Protein AF-A0AAE8SPV7-F1 (afdb_monomer)

Organism: NCBI:txid33205

pLDDT: mean 72.37, std 20.16, range [28.31, 96.44]

Solvent-accessible surface area (backbone atoms only — not comparable to full-atom values): 17358 Å² total; per-residue (Å²): 121,48,81,44,79,47,67,51,92,56,83,83,70,50,40,32,39,34,42,36,40,65,78,44,90,87,74,74,47,60,52,69,52,76,75,42,73,52,93,60,96,75,78,67,47,49,59,46,87,87,69,45,69,45,97,62,73,46,55,65,53,34,72,45,77,56,88,94,38,45,31,40,39,36,63,44,76,44,76,45,77,42,66,67,73,77,82,59,63,95,87,57,80,86,78,48,74,72,57,59,71,69,46,58,82,91,70,71,62,63,42,54,31,41,39,37,31,42,30,37,30,41,54,53,99,92,41,69,50,77,73,45,70,35,70,55,58,45,66,38,60,92,67,80,73,57,76,90,45,54,42,76,39,62,39,68,54,89,49,86,91,56,74,35,44,36,34,41,34,31,33,70,44,79,58,92,64,87,74,66,95,77,66,74,51,70,45,78,64,41,42,38,36,38,46,89,97,39,42,41,54,55,52,81,74,68,56,74,79,70,86,74,84,88,65,83,66,89,55,73,70,63,85,80,75,79,54,66,73,64,54,50,58,60,48,57,74,66,66,80,81,81,75,90,83,68,80,68,60,64,58,53,59,56,52,60,56,51,62,56,53,62,65,58,66,71,74,74,78,76,83,82,84,90,128

Mean predicted aligned error: 15.31 Å

InterPro domains:
  IPR041079 Neuraminidase-like domain [PF18413] (4-142)

Structure (mmCIF, N/CA/C/O backbone):
data_AF-A0AAE8SPV7-F1
#
_entry.id   AF-A0AAE8SPV7-F1
#
loop_
_atom_site.group_PDB
_atom_site.id
_atom_site.type_symbol
_atom_site.label_atom_id
_atom_site.label_alt_id
_atom_site.label_comp_id
_atom_site.label_asym_id
_atom_site.label_entity_id
_atom_site.label_seq_id
_atom_site.pdbx_PDB_ins_code
_atom_site.Cartn_x
_atom_site.Cartn_y
_atom_site.Cartn_z
_atom_site.occupancy
_atom_site.B_iso_or_equiv
_atom_site.auth_seq_id
_atom_site.auth_comp_id
_atom_site.auth_asym_id
_atom_site.auth_atom_id
_atom_site.pdbx_PDB_model_num
ATOM 1 N N . MET A 1 1 ? 17.750 1.177 -12.062 1.00 83.19 1 MET A N 1
ATOM 2 C CA . MET A 1 1 ? 16.469 1.177 -12.805 1.00 83.19 1 MET A CA 1
ATOM 3 C C . MET A 1 1 ? 15.464 1.851 -11.903 1.00 83.19 1 MET A C 1
ATOM 5 O O . MET A 1 1 ? 15.518 1.590 -10.710 1.00 83.19 1 MET A O 1
ATOM 9 N N . TYR A 1 2 ? 14.655 2.758 -12.436 1.00 88.69 2 TYR A N 1
ATOM 10 C CA . TYR A 1 2 ? 13.662 3.494 -11.653 1.00 88.69 2 TYR A CA 1
ATOM 11 C C . TYR A 1 2 ? 12.269 3.076 -12.098 1.00 88.69 2 TYR A C 1
ATOM 13 O O . TYR A 1 2 ? 12.024 2.968 -13.302 1.00 88.69 2 TYR A O 1
ATOM 21 N N . ASP A 1 3 ? 11.382 2.865 -11.135 1.00 90.44 3 ASP A N 1
ATOM 22 C CA . ASP A 1 3 ? 10.001 2.456 -11.361 1.00 90.44 3 ASP A CA 1
ATOM 23 C C . ASP A 1 3 ? 9.061 3.614 -11.024 1.00 90.44 3 ASP A C 1
ATOM 25 O O . ASP A 1 3 ? 9.226 4.302 -10.017 1.00 90.44 3 ASP A O 1
ATOM 29 N N . PHE A 1 4 ? 8.080 3.840 -11.892 1.00 92.69 4 PHE A N 1
ATOM 30 C CA . PHE A 1 4 ? 7.116 4.922 -11.777 1.00 92.69 4 PHE A CA 1
ATOM 31 C C . PHE A 1 4 ? 5.711 4.356 -11.899 1.00 92.69 4 PHE A C 1
ATOM 33 O O . PHE A 1 4 ? 5.349 3.752 -12.911 1.00 92.69 4 PHE A O 1
ATOM 40 N N . LEU A 1 5 ? 4.897 4.611 -10.884 1.00 94.19 5 LEU A N 1
ATOM 41 C CA . LEU A 1 5 ? 3.485 4.262 -10.882 1.00 94.19 5 LEU A CA 1
ATOM 42 C C . LEU A 1 5 ? 2.655 5.466 -11.320 1.00 94.19 5 LEU A C 1
ATOM 44 O O . LEU A 1 5 ? 2.986 6.610 -11.019 1.00 94.19 5 LEU A O 1
ATOM 48 N N . ALA A 1 6 ? 1.570 5.207 -12.039 1.00 92.75 6 ALA A N 1
ATOM 49 C CA . ALA A 1 6 ? 0.621 6.221 -12.469 1.00 92.75 6 ALA A CA 1
ATOM 50 C C . ALA A 1 6 ? -0.814 5.699 -12.352 1.00 92.75 6 ALA A C 1
ATOM 52 O O . ALA A 1 6 ? -1.063 4.496 -12.436 1.00 92.75 6 ALA A O 1
ATOM 53 N N . ARG A 1 7 ? -1.763 6.625 -12.199 1.00 93.38 7 ARG A N 1
ATOM 54 C CA . ARG A 1 7 ? -3.204 6.364 -12.101 1.00 93.38 7 ARG A CA 1
ATOM 55 C C . ARG A 1 7 ? -3.961 7.312 -13.032 1.00 93.38 7 ARG A C 1
ATOM 57 O O . ARG A 1 7 ? -3.539 8.454 -13.213 1.00 93.38 7 ARG A O 1
ATOM 64 N N . THR A 1 8 ? -5.080 6.878 -13.605 1.00 93.62 8 THR A N 1
ATOM 65 C CA . THR A 1 8 ? -6.004 7.784 -14.312 1.00 93.62 8 THR A CA 1
ATOM 66 C C . THR A 1 8 ? -6.685 8.754 -13.345 1.00 93.62 8 THR A C 1
ATOM 68 O O . THR A 1 8 ? -6.898 8.442 -12.174 1.00 93.62 8 THR A O 1
ATOM 71 N N . ARG A 1 9 ? -7.060 9.942 -13.834 1.00 88.94 9 ARG A N 1
ATOM 72 C CA . ARG A 1 9 ? -7.749 10.958 -13.018 1.00 88.94 9 ARG A CA 1
ATOM 73 C C . ARG A 1 9 ? -9.206 10.597 -12.722 1.00 88.94 9 ARG A C 1
ATOM 75 O O . ARG A 1 9 ? -9.672 10.866 -11.623 1.00 88.94 9 ARG A O 1
ATOM 82 N N . SER A 1 10 ? -9.894 9.987 -13.683 1.00 87.38 10 SER A N 1
ATOM 83 C CA . SER A 1 10 ? -11.318 9.655 -13.580 1.00 87.38 10 SER A CA 1
ATOM 84 C C . SER A 1 10 ? -11.526 8.223 -13.095 1.00 87.38 10 SER A C 1
ATOM 86 O O . SER A 1 10 ? -10.764 7.327 -13.474 1.00 87.38 10 SER A O 1
ATOM 88 N N . ALA A 1 11 ? -12.562 8.028 -12.279 1.00 87.25 11 ALA A N 1
ATOM 89 C CA . ALA A 1 11 ? -13.044 6.713 -11.879 1.00 87.25 11 ALA A CA 1
ATOM 90 C C . ALA A 1 11 ? -13.833 6.044 -13.032 1.00 87.25 11 ALA A C 1
ATOM 92 O O . ALA A 1 11 ? -14.517 6.756 -13.773 1.00 87.25 11 ALA A O 1
ATOM 93 N N . PRO A 1 12 ? -13.771 4.706 -13.190 1.00 91.12 12 PRO A N 1
ATOM 94 C CA . PRO A 1 12 ? -12.931 3.773 -12.437 1.00 91.12 12 PRO A CA 1
ATOM 95 C C . PRO A 1 12 ? -11.440 3.949 -12.764 1.00 91.12 12 PRO A C 1
ATOM 97 O O . PRO A 1 12 ? -11.045 4.113 -13.920 1.00 91.12 12 PRO A O 1
ATOM 100 N N . HIS A 1 13 ? -10.600 3.934 -11.728 1.00 91.88 13 HIS A N 1
ATOM 101 C CA . HIS A 1 13 ? -9.177 4.202 -11.890 1.00 91.88 13 HIS A CA 1
ATOM 102 C C . HIS A 1 13 ? -8.456 3.040 -12.581 1.00 91.88 13 HIS A C 1
ATOM 104 O O . HIS A 1 13 ? -8.588 1.886 -12.185 1.00 91.88 13 HIS A O 1
ATOM 110 N N . SER A 1 14 ? -7.643 3.356 -13.588 1.00 94.94 14 SER A N 1
ATOM 111 C CA . SER A 1 14 ? -6.679 2.426 -14.180 1.00 94.94 14 SER A CA 1
ATOM 112 C C . SER A 1 14 ? -5.271 2.782 -13.727 1.00 94.94 14 SER A C 1
ATOM 114 O O . SER A 1 14 ? -4.903 3.960 -13.701 1.00 94.94 14 SER A O 1
ATOM 116 N N . PHE A 1 15 ? -4.481 1.763 -13.407 1.00 95.75 15 PHE A N 1
ATOM 117 C CA . PHE A 1 15 ? -3.120 1.915 -12.910 1.00 95.75 15 PHE A CA 1
ATOM 118 C C . PHE A 1 15 ? -2.107 1.430 -13.944 1.00 95.75 15 PHE A C 1
ATOM 120 O O . PHE A 1 15 ? -2.347 0.473 -14.682 1.00 95.75 15 PHE A O 1
ATOM 127 N N . TYR A 1 16 ? -0.967 2.107 -13.999 1.00 95.69 16 TYR A N 1
ATOM 128 C CA . TYR A 1 16 ? 0.108 1.827 -14.941 1.00 95.69 16 TYR A CA 1
ATOM 129 C C . TYR A 1 16 ? 1.452 1.853 -14.222 1.00 95.69 16 TYR A C 1
ATOM 131 O O . TYR A 1 16 ? 1.668 2.673 -13.333 1.00 95.69 16 TYR A O 1
ATOM 139 N N . ASN A 1 17 ? 2.366 0.995 -14.661 1.00 95.44 17 ASN A N 1
ATOM 140 C CA . ASN A 1 17 ? 3.779 1.057 -14.316 1.00 95.44 17 ASN A CA 1
ATOM 141 C C . ASN A 1 17 ? 4.586 1.499 -15.543 1.00 95.44 17 ASN A C 1
ATOM 143 O O . ASN A 1 17 ? 4.290 1.094 -16.669 1.00 95.44 17 ASN A O 1
ATOM 147 N N . ARG A 1 18 ? 5.623 2.305 -15.339 1.00 93.00 18 ARG A N 1
ATOM 148 C CA . ARG A 1 18 ? 6.629 2.628 -16.350 1.00 93.00 18 ARG A CA 1
ATOM 149 C C . ARG A 1 18 ? 8.002 2.586 -15.711 1.00 93.00 18 ARG A C 1
ATOM 151 O O . ARG A 1 18 ? 8.172 3.021 -14.580 1.00 93.00 18 ARG A O 1
ATOM 158 N N . THR A 1 19 ? 8.991 2.129 -16.463 1.00 91.81 19 THR A N 1
ATOM 159 C CA . THR A 1 19 ? 10.352 1.998 -15.954 1.00 91.81 19 THR A CA 1
ATOM 160 C C . THR A 1 19 ? 11.333 2.831 -16.771 1.00 91.81 19 THR A C 1
ATOM 162 O O . THR A 1 19 ? 11.177 2.996 -17.986 1.00 91.81 19 THR A O 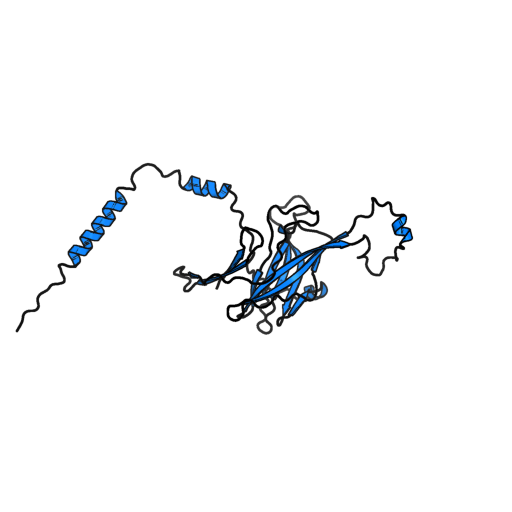1
ATOM 165 N N . LEU A 1 20 ? 12.333 3.384 -16.090 1.00 91.38 20 LEU A N 1
ATOM 166 C CA . LEU A 1 20 ? 13.416 4.170 -16.668 1.00 91.38 20 LEU A CA 1
ATOM 167 C C . LEU A 1 20 ? 14.741 3.445 -16.442 1.00 91.38 20 LEU A C 1
ATOM 169 O O . LEU A 1 20 ? 15.162 3.194 -15.304 1.00 91.38 20 LEU A O 1
ATOM 173 N N . LYS A 1 21 ? 15.422 3.123 -17.542 1.00 90.06 21 LYS A N 1
ATOM 174 C CA . LYS A 1 21 ? 16.793 2.621 -17.514 1.00 90.06 21 LYS A CA 1
ATOM 175 C C . LYS A 1 21 ? 17.731 3.772 -17.854 1.00 90.06 21 LYS A C 1
ATOM 177 O O . LYS A 1 21 ? 17.778 4.201 -19.000 1.00 90.06 21 LYS A O 1
ATOM 182 N N . ILE A 1 22 ? 18.477 4.250 -16.866 1.00 88.38 22 ILE A N 1
ATOM 183 C CA . ILE A 1 22 ? 19.578 5.187 -17.105 1.00 88.38 22 ILE A CA 1
ATOM 184 C C . ILE A 1 22 ? 20.726 4.380 -17.713 1.00 88.38 22 ILE A C 1
ATOM 186 O O . ILE A 1 22 ? 21.177 3.409 -17.102 1.00 88.38 22 ILE A O 1
ATOM 190 N N . ALA A 1 23 ? 21.110 4.705 -18.950 1.00 79.81 23 ALA A N 1
ATOM 191 C CA . ALA A 1 23 ? 22.113 3.947 -19.698 1.00 79.81 23 ALA A CA 1
ATOM 192 C C . ALA A 1 23 ? 23.534 4.288 -19.233 1.00 79.81 23 ALA A C 1
ATOM 194 O O . ALA A 1 23 ? 24.361 3.387 -19.092 1.00 79.81 23 ALA A O 1
ATOM 195 N N . ARG A 1 24 ? 23.787 5.571 -18.950 1.00 77.31 24 ARG A N 1
ATOM 196 C CA . ARG A 1 24 ? 25.015 6.069 -18.329 1.00 77.31 24 ARG A CA 1
ATOM 197 C C . ARG A 1 24 ? 24.693 7.255 -17.415 1.00 77.31 24 ARG A C 1
ATOM 199 O O . ARG A 1 24 ? 23.794 8.035 -17.720 1.00 77.31 24 ARG A O 1
ATOM 206 N N . GLN A 1 25 ? 25.365 7.343 -16.269 1.00 70.00 25 GLN A N 1
ATOM 207 C CA . GLN A 1 25 ? 25.079 8.366 -15.250 1.00 70.00 25 GLN A CA 1
ATOM 208 C C . GLN A 1 25 ? 25.575 9.767 -15.641 1.00 70.00 25 GLN A C 1
ATOM 210 O O . GLN A 1 25 ? 25.040 10.749 -15.144 1.00 70.00 25 GLN A O 1
ATOM 215 N N . ASP A 1 26 ? 26.559 9.849 -16.531 1.00 74.62 26 ASP A N 1
ATOM 216 C CA . ASP A 1 26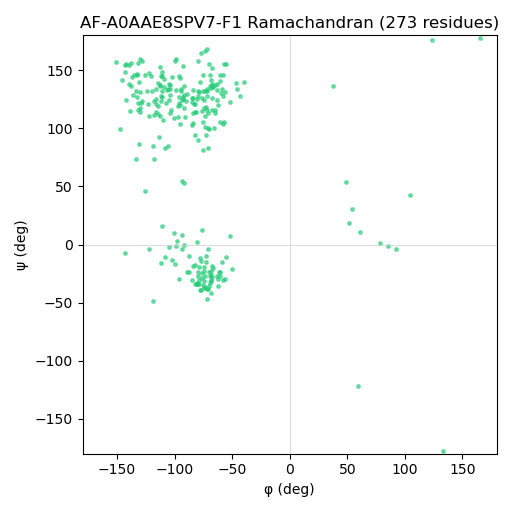 ? 27.229 11.063 -17.006 1.00 74.62 26 ASP A CA 1
ATOM 217 C C . ASP A 1 26 ? 26.446 11.820 -18.092 1.00 74.62 26 ASP A C 1
ATOM 219 O O . ASP A 1 26 ? 26.476 13.044 -18.117 1.00 74.62 26 ASP A O 1
ATOM 223 N N . ILE A 1 27 ? 25.721 11.117 -18.969 1.00 70.00 27 ILE A N 1
ATOM 224 C CA . ILE A 1 27 ? 25.040 11.735 -20.130 1.00 70.00 27 ILE A CA 1
ATOM 225 C C . ILE A 1 27 ? 23.578 12.115 -19.813 1.00 70.00 27 ILE A C 1
ATOM 227 O O . ILE A 1 27 ? 22.878 12.677 -20.644 1.00 70.00 27 ILE A O 1
ATOM 231 N N . HIS A 1 28 ? 23.069 11.797 -18.615 1.00 72.00 28 HIS A N 1
ATOM 232 C CA . HIS A 1 28 ? 21.647 11.952 -18.253 1.00 72.00 28 HIS A CA 1
ATOM 233 C C . HIS A 1 28 ? 20.659 11.319 -19.261 1.00 72.00 28 HIS A C 1
ATOM 235 O O . HIS A 1 28 ? 19.461 11.604 -19.245 1.00 72.00 28 HIS A O 1
ATOM 241 N N . GLU A 1 29 ? 21.130 10.404 -20.112 1.00 82.69 29 GLU A N 1
ATOM 242 C CA . GLU A 1 29 ? 20.305 9.718 -21.098 1.00 82.69 29 GLU A CA 1
ATOM 243 C C . GLU A 1 29 ? 19.600 8.517 -20.460 1.00 82.69 29 GLU A C 1
ATOM 245 O O . GLU A 1 29 ? 20.199 7.516 -20.038 1.00 82.69 29 GLU A O 1
ATOM 250 N N . GLY A 1 30 ? 18.277 8.633 -20.380 1.00 88.25 30 GLY A N 1
ATOM 251 C CA . GLY A 1 30 ? 17.393 7.605 -19.863 1.00 88.25 30 GLY A CA 1
ATOM 252 C C . GLY A 1 30 ? 16.525 7.005 -20.962 1.00 88.25 30 GLY A C 1
ATOM 253 O O . GLY A 1 30 ? 15.808 7.712 -21.665 1.00 88.25 30 GLY A O 1
ATOM 254 N N . ILE A 1 31 ? 16.528 5.677 -21.070 1.00 91.94 31 ILE A N 1
ATOM 255 C CA . ILE A 1 31 ? 15.620 4.949 -21.955 1.00 91.94 31 ILE A CA 1
ATOM 256 C C . ILE A 1 31 ? 14.361 4.612 -21.165 1.00 91.94 31 ILE A C 1
ATOM 258 O O . ILE A 1 31 ? 14.365 3.765 -20.263 1.00 91.94 31 ILE A O 1
ATOM 262 N N . TRP A 1 32 ? 13.267 5.274 -21.522 1.00 93.00 32 TRP A N 1
ATOM 263 C CA . TRP A 1 32 ? 11.954 4.972 -20.981 1.00 93.00 32 TRP A CA 1
ATOM 264 C C . TRP A 1 32 ? 11.346 3.749 -21.657 1.00 93.00 32 TRP A C 1
ATOM 266 O O . TRP A 1 32 ? 11.237 3.686 -22.880 1.00 93.00 32 TRP A O 1
ATOM 276 N N . ARG A 1 33 ? 10.844 2.809 -20.860 1.00 92.06 33 ARG A N 1
ATOM 277 C CA . ARG A 1 33 ? 10.036 1.702 -21.381 1.00 92.06 33 ARG A CA 1
ATOM 278 C C . ARG A 1 33 ? 8.594 2.149 -21.647 1.00 92.06 33 ARG A C 1
ATOM 280 O O . ARG A 1 33 ? 8.151 3.145 -21.064 1.00 92.06 33 ARG A O 1
ATOM 287 N N . PRO A 1 34 ? 7.844 1.453 -22.517 1.00 93.31 34 PRO A N 1
ATOM 288 C CA . PRO A 1 34 ? 6.403 1.648 -22.633 1.00 93.31 34 PRO A CA 1
ATOM 289 C C . PRO A 1 34 ? 5.702 1.469 -21.281 1.00 93.31 34 PRO A C 1
ATOM 291 O O . PRO A 1 34 ? 6.214 0.796 -20.386 1.00 93.31 34 PRO A O 1
ATOM 294 N N . ARG A 1 35 ? 4.532 2.093 -21.124 1.00 93.75 35 ARG A N 1
ATOM 295 C CA . ARG A 1 35 ? 3.697 1.896 -19.934 1.00 93.75 35 ARG A CA 1
ATOM 296 C C . ARG A 1 35 ? 3.075 0.501 -19.981 1.00 93.75 35 ARG A C 1
ATOM 298 O O . ARG A 1 35 ? 2.494 0.132 -20.997 1.00 93.75 35 ARG A O 1
ATOM 305 N N . THR A 1 36 ? 3.129 -0.219 -18.870 1.00 94.12 36 THR A N 1
ATOM 306 C CA . THR A 1 36 ? 2.448 -1.502 -18.684 1.00 94.12 36 THR A CA 1
ATOM 307 C C . THR A 1 36 ? 1.240 -1.288 -17.785 1.00 94.12 36 THR A C 1
ATOM 309 O O . THR A 1 36 ? 1.375 -0.768 -16.676 1.00 94.12 36 THR A O 1
ATOM 312 N N . LYS A 1 37 ? 0.053 -1.671 -18.260 1.00 95.25 37 LYS A N 1
ATOM 313 C CA . LYS A 1 37 ? -1.176 -1.621 -17.463 1.00 95.25 37 LYS A CA 1
ATOM 314 C C . LYS A 1 37 ? -1.100 -2.643 -16.326 1.00 95.25 37 LYS A C 1
ATOM 316 O O . LYS A 1 37 ? -0.625 -3.758 -16.521 1.00 95.25 37 LYS A O 1
ATOM 321 N N . ILE A 1 38 ? -1.545 -2.245 -15.141 1.00 95.94 38 ILE A N 1
ATOM 322 C CA . ILE A 1 38 ? -1.630 -3.112 -13.969 1.00 95.94 38 ILE A CA 1
ATOM 323 C C . ILE A 1 38 ? -3.061 -3.659 -13.909 1.00 95.94 38 ILE A C 1
ATOM 325 O O . ILE A 1 38 ? -3.992 -2.934 -13.563 1.00 95.94 38 ILE A O 1
ATOM 329 N N . GLU A 1 39 ? -3.245 -4.918 -14.304 1.00 93.69 39 GLU A N 1
ATOM 330 C CA . GLU A 1 39 ? -4.559 -5.573 -14.423 1.00 93.69 39 GLU A CA 1
ATOM 331 C C . GLU A 1 39 ? -4.937 -6.338 -13.153 1.00 93.69 39 GLU A C 1
ATOM 333 O O . GLU A 1 39 ? -5.216 -7.533 -13.168 1.00 93.69 39 GLU A O 1
ATOM 338 N N . ILE A 1 40 ? -4.912 -5.639 -12.023 1.00 93.62 40 ILE A N 1
ATOM 339 C CA . ILE A 1 40 ? -5.312 -6.188 -10.728 1.00 93.62 40 ILE A CA 1
ATOM 340 C C . ILE A 1 40 ? -6.269 -5.223 -10.040 1.00 93.62 40 ILE A C 1
ATOM 342 O O . ILE A 1 40 ? -6.237 -4.015 -10.282 1.00 93.62 40 ILE A O 1
ATOM 346 N N . ASP A 1 41 ? -7.086 -5.757 -9.141 1.00 92.19 41 ASP A N 1
ATOM 347 C CA . ASP A 1 41 ? -7.998 -4.943 -8.351 1.00 92.19 41 ASP A CA 1
ATOM 348 C C . ASP A 1 41 ? -7.244 -4.150 -7.266 1.00 92.19 41 ASP A C 1
ATOM 350 O O . ASP A 1 41 ? -6.694 -4.710 -6.300 1.00 92.19 41 ASP A O 1
ATOM 354 N N . ILE A 1 42 ? -7.195 -2.828 -7.453 1.00 93.38 42 ILE A N 1
ATOM 355 C CA . ILE A 1 42 ? -6.566 -1.863 -6.551 1.00 93.38 42 ILE A CA 1
ATOM 356 C C . ILE A 1 42 ? -7.656 -0.973 -5.968 1.00 93.38 42 ILE A C 1
ATOM 358 O O . ILE A 1 42 ? -8.243 -0.128 -6.648 1.00 93.38 42 ILE A O 1
ATOM 362 N N . LEU A 1 43 ? -7.867 -1.130 -4.667 1.00 89.56 43 LEU A N 1
ATOM 363 C CA . LEU A 1 43 ? -8.859 -0.369 -3.931 1.00 89.56 43 LEU A CA 1
ATOM 364 C C . LEU A 1 43 ? -8.378 1.069 -3.741 1.00 89.56 43 LEU A C 1
ATOM 366 O O . LEU A 1 43 ? -7.241 1.327 -3.342 1.00 89.56 43 LEU A O 1
ATOM 370 N N . THR A 1 44 ? -9.263 2.012 -4.043 1.00 88.56 44 THR A N 1
ATOM 371 C CA . THR A 1 44 ? -9.047 3.439 -3.806 1.00 88.56 44 THR A CA 1
ATOM 372 C C . THR A 1 44 ? -9.916 3.860 -2.639 1.00 88.56 44 THR A C 1
ATOM 374 O O . THR A 1 44 ? -11.097 3.518 -2.601 1.00 88.56 44 THR A O 1
ATOM 377 N N . VAL A 1 45 ? -9.342 4.593 -1.688 1.00 85.75 45 VAL A N 1
ATOM 378 C CA . VAL A 1 45 ? -10.111 5.095 -0.554 1.00 85.75 45 VAL A CA 1
ATOM 379 C C . VAL A 1 45 ? -10.572 6.516 -0.847 1.00 85.75 45 VAL A C 1
ATOM 381 O O . VAL A 1 45 ? -9.760 7.416 -1.072 1.00 85.75 45 VAL A O 1
ATOM 384 N N . GLU A 1 46 ? -11.890 6.706 -0.854 1.00 85.38 46 GLU A N 1
ATOM 385 C CA . GLU A 1 46 ? -12.528 8.007 -1.092 1.00 85.38 46 GLU A CA 1
ATOM 386 C C . GLU A 1 46 ? -13.156 8.609 0.167 1.00 85.38 46 GLU A C 1
ATOM 388 O O . GLU A 1 46 ? -13.585 9.761 0.151 1.00 85.38 46 GLU A O 1
ATOM 393 N N . THR A 1 47 ? -13.262 7.845 1.254 1.00 84.81 47 THR A N 1
ATOM 394 C CA . THR A 1 47 ? -14.036 8.235 2.436 1.00 84.81 47 THR A CA 1
ATOM 395 C C . THR A 1 47 ? -13.286 7.880 3.713 1.00 84.81 47 THR A C 1
ATOM 397 O O . THR A 1 47 ? -12.719 6.796 3.838 1.00 84.81 47 THR A O 1
ATOM 400 N N . GLU A 1 48 ? -13.281 8.808 4.663 1.00 81.62 48 GLU A N 1
ATOM 401 C CA . GLU A 1 48 ? -12.804 8.598 6.025 1.00 81.62 48 GLU A CA 1
ATOM 402 C C . GLU A 1 48 ? -13.801 7.760 6.834 1.00 81.62 48 GLU A C 1
ATOM 404 O O . GLU A 1 48 ? -14.965 7.590 6.469 1.00 81.62 48 GLU A O 1
ATOM 409 N N . GLN A 1 49 ? -13.372 7.269 7.996 1.00 76.38 49 GLN A N 1
ATOM 410 C CA . GLN A 1 49 ? -14.208 6.433 8.860 1.00 76.38 49 GLN A CA 1
ATOM 411 C C . GLN A 1 49 ? -15.486 7.135 9.350 1.00 76.38 49 GLN A C 1
ATOM 413 O O . GLN A 1 49 ? -16.462 6.494 9.728 1.00 76.38 49 GLN A O 1
ATOM 418 N N . GLN A 1 50 ? -15.482 8.464 9.387 1.00 75.50 50 GLN A N 1
ATOM 419 C CA . GLN A 1 50 ? -16.616 9.291 9.786 1.00 75.50 50 GLN A CA 1
ATOM 420 C C . GLN A 1 50 ? -17.636 9.469 8.650 1.00 75.50 50 GLN A C 1
ATOM 422 O O . GLN A 1 50 ? -18.606 10.199 8.824 1.00 75.50 50 GLN A O 1
ATOM 427 N N . GLY A 1 51 ? -17.422 8.843 7.486 1.00 80.62 51 GLY A N 1
ATOM 428 C CA . GLY A 1 51 ? -18.251 9.043 6.296 1.00 80.62 51 GLY A CA 1
ATOM 429 C C . GLY A 1 51 ? -17.934 10.341 5.549 1.00 80.62 51 GLY A C 1
ATOM 430 O O . GLY A 1 51 ? -18.560 10.637 4.533 1.00 80.62 51 GLY A O 1
ATOM 431 N N . LYS A 1 52 ? -16.951 11.119 6.021 1.00 84.50 52 LYS A N 1
ATOM 432 C CA . LYS A 1 52 ? -16.486 12.322 5.335 1.00 84.50 52 LYS A CA 1
ATOM 433 C C . LYS A 1 52 ? -15.709 11.915 4.085 1.00 84.50 52 LYS A C 1
ATOM 435 O O . LYS A 1 52 ? -14.786 11.107 4.160 1.00 84.50 52 LYS A O 1
ATOM 440 N N . ARG A 1 53 ? -16.071 12.476 2.932 1.00 84.25 53 ARG A N 1
ATOM 441 C CA . ARG A 1 53 ? -15.305 12.297 1.695 1.00 84.25 53 ARG A CA 1
ATOM 442 C C . ARG A 1 53 ? -13.908 12.903 1.875 1.00 84.25 53 ARG A C 1
ATOM 444 O O . ARG A 1 53 ? -13.789 14.017 2.378 1.00 84.25 53 ARG A O 1
ATOM 451 N N . LEU A 1 54 ? -12.874 12.169 1.479 1.00 81.88 54 LEU A N 1
ATOM 452 C CA . LEU A 1 54 ? -11.510 12.686 1.425 1.00 81.88 54 LEU A CA 1
ATOM 453 C C . LEU A 1 54 ? -11.423 13.752 0.327 1.00 81.88 54 LEU A C 1
ATOM 455 O O . LEU A 1 54 ? -11.908 13.527 -0.783 1.00 81.88 54 LEU A O 1
ATOM 459 N N . ASP A 1 55 ? -10.755 14.872 0.613 1.00 80.06 55 ASP A N 1
ATOM 460 C CA . ASP A 1 55 ? -10.520 15.941 -0.374 1.00 80.06 55 ASP A CA 1
ATOM 461 C C . ASP A 1 55 ? -9.760 15.410 -1.603 1.00 80.06 55 ASP A C 1
ATOM 463 O O . ASP A 1 55 ? -9.957 15.867 -2.728 1.00 80.06 55 ASP A O 1
ATOM 467 N N . MET A 1 56 ? -8.921 14.390 -1.391 1.00 74.94 56 MET A N 1
ATOM 468 C CA . MET A 1 56 ? -8.179 13.700 -2.437 1.00 74.94 56 MET A CA 1
ATOM 469 C C . MET A 1 56 ? -8.298 12.183 -2.282 1.00 74.94 56 MET A C 1
ATOM 471 O O . MET A 1 56 ? -7.993 11.627 -1.225 1.00 74.94 56 MET A O 1
ATOM 475 N N . THR A 1 57 ? -8.705 11.503 -3.356 1.00 81.25 57 THR A N 1
ATOM 476 C CA . THR A 1 57 ? -8.806 10.038 -3.388 1.00 81.25 57 THR A CA 1
ATOM 477 C C . THR A 1 57 ? -7.426 9.410 -3.240 1.00 81.25 57 THR A C 1
ATOM 479 O O . THR A 1 57 ? -6.562 9.536 -4.116 1.00 81.25 57 THR A O 1
ATOM 482 N N . SER A 1 58 ? -7.209 8.717 -2.126 1.00 79.44 58 SER A N 1
ATOM 483 C CA . SER A 1 58 ? -5.906 8.157 -1.785 1.00 79.44 58 SER A CA 1
ATOM 484 C C . SER A 1 58 ? -5.806 6.706 -2.247 1.00 79.44 58 SER A C 1
ATOM 486 O O . SER A 1 58 ? -6.693 5.889 -1.995 1.00 79.44 58 SER A O 1
ATOM 488 N N . THR A 1 59 ? -4.706 6.380 -2.921 1.00 88.44 59 THR A N 1
ATOM 489 C CA . THR A 1 59 ? -4.299 4.999 -3.183 1.00 88.44 59 THR A CA 1
ATOM 490 C C . THR A 1 59 ? -2.852 4.864 -2.745 1.00 88.44 59 THR A C 1
ATOM 492 O O . THR A 1 59 ? -1.981 5.572 -3.251 1.00 88.44 59 THR A O 1
ATOM 495 N N . HIS A 1 60 ? -2.589 3.949 -1.819 1.00 90.56 60 HIS A N 1
ATOM 496 C CA . HIS A 1 60 ? -1.232 3.624 -1.401 1.00 90.56 60 HIS A CA 1
ATOM 497 C C . HIS A 1 60 ? -0.715 2.491 -2.283 1.00 90.56 60 HIS A C 1
ATOM 499 O O . HIS A 1 60 ? -1.350 1.447 -2.374 1.00 90.56 60 HIS A O 1
ATOM 505 N N . LEU A 1 61 ? 0.415 2.698 -2.953 1.00 93.50 61 LEU A N 1
ATOM 506 C CA . LEU A 1 61 ? 1.095 1.675 -3.746 1.00 93.50 61 LEU A CA 1
ATOM 507 C C . LEU A 1 61 ? 2.597 1.790 -3.525 1.00 93.50 61 LEU A C 1
ATOM 509 O O . LEU A 1 61 ? 3.134 2.900 -3.510 1.00 93.50 61 LEU A O 1
ATOM 513 N N . LEU A 1 62 ? 3.268 0.648 -3.375 1.00 93.12 62 LEU A N 1
ATOM 514 C CA . LEU A 1 62 ? 4.714 0.605 -3.175 1.00 93.12 62 LEU A CA 1
ATOM 515 C C . LEU A 1 62 ? 5.359 -0.380 -4.136 1.00 93.12 62 LEU A C 1
ATOM 517 O O . LEU A 1 62 ? 5.153 -1.585 -4.024 1.00 93.12 62 LEU A O 1
ATOM 521 N N . SER A 1 63 ? 6.170 0.137 -5.051 1.00 93.31 63 SER A N 1
ATOM 522 C CA . SER A 1 63 ? 7.072 -0.666 -5.869 1.00 93.31 63 SER A CA 1
ATOM 523 C C . SER A 1 63 ? 8.363 -0.941 -5.104 1.00 93.31 63 SER A C 1
ATOM 525 O O . SER A 1 63 ? 9.014 -0.008 -4.632 1.00 93.31 63 SER A O 1
ATOM 527 N N . VAL A 1 64 ? 8.741 -2.212 -4.986 1.00 91.19 64 VAL A N 1
ATOM 528 C CA . VAL A 1 64 ? 9.963 -2.640 -4.296 1.00 91.19 64 VAL A CA 1
ATOM 529 C C . VAL A 1 64 ? 10.663 -3.706 -5.127 1.00 91.19 64 VAL A C 1
ATOM 531 O O . VAL A 1 64 ? 10.060 -4.707 -5.510 1.00 91.19 64 VAL A O 1
ATOM 534 N N . MET A 1 65 ? 11.953 -3.504 -5.375 1.00 88.62 65 MET A N 1
ATOM 535 C CA . MET A 1 65 ? 12.816 -4.518 -5.972 1.00 88.62 65 MET A CA 1
ATOM 536 C C . MET A 1 65 ? 13.315 -5.463 -4.879 1.00 88.62 65 MET A C 1
ATOM 538 O O . MET A 1 65 ? 13.967 -5.026 -3.933 1.00 88.62 65 MET A O 1
ATOM 542 N N . ILE A 1 66 ? 13.015 -6.754 -5.008 1.00 87.31 66 ILE A N 1
ATOM 543 C CA . ILE A 1 66 ? 13.491 -7.801 -4.098 1.00 87.31 66 ILE A CA 1
ATOM 544 C C . ILE A 1 66 ? 14.261 -8.816 -4.942 1.00 87.31 66 ILE A C 1
ATOM 546 O O . ILE A 1 66 ? 13.692 -9.513 -5.787 1.00 87.31 66 ILE A O 1
ATOM 550 N N . GLY A 1 67 ? 15.582 -8.855 -4.759 1.00 85.56 67 GLY A N 1
ATOM 551 C CA . GLY A 1 67 ? 16.474 -9.551 -5.684 1.00 85.56 67 GLY A CA 1
ATOM 552 C C . GLY A 1 67 ? 16.352 -8.966 -7.096 1.00 85.56 67 GLY A C 1
ATOM 553 O O . GLY A 1 67 ? 16.539 -7.770 -7.298 1.00 85.56 67 GLY A O 1
ATOM 554 N N . ALA A 1 68 ? 16.003 -9.804 -8.074 1.00 86.44 68 ALA A N 1
ATOM 555 C CA . ALA A 1 68 ? 15.803 -9.399 -9.470 1.00 86.44 68 ALA A CA 1
ATOM 556 C C . ALA A 1 68 ? 14.322 -9.221 -9.862 1.00 86.44 68 ALA A C 1
ATOM 558 O O . ALA A 1 68 ? 14.011 -9.097 -11.047 1.00 86.44 68 ALA A O 1
ATOM 559 N N . ARG A 1 69 ? 13.401 -9.247 -8.890 1.00 89.56 69 ARG A N 1
ATOM 560 C CA . ARG A 1 69 ? 11.956 -9.194 -9.134 1.00 89.56 69 ARG A CA 1
ATOM 561 C C . ARG A 1 69 ? 11.363 -7.891 -8.612 1.00 89.56 69 ARG A C 1
ATOM 563 O O . ARG A 1 69 ? 11.695 -7.451 -7.511 1.00 89.56 69 ARG A O 1
ATOM 570 N N . LEU A 1 70 ? 10.474 -7.298 -9.404 1.00 91.81 70 LEU A N 1
ATOM 571 C CA . LEU A 1 70 ? 9.723 -6.109 -9.020 1.00 91.81 70 LEU A CA 1
ATOM 572 C C . LEU A 1 70 ? 8.400 -6.531 -8.386 1.00 91.81 70 LEU A C 1
ATOM 574 O O . LEU A 1 70 ? 7.551 -7.122 -9.055 1.00 91.81 70 LEU A O 1
ATOM 578 N N . TYR A 1 71 ? 8.221 -6.183 -7.119 1.00 93.94 71 TYR A N 1
ATOM 579 C CA . TYR A 1 71 ? 6.981 -6.379 -6.385 1.00 93.94 71 TYR A CA 1
ATOM 580 C C . TYR A 1 71 ? 6.215 -5.065 -6.280 1.00 93.94 71 TYR A C 1
ATOM 582 O O . TYR A 1 71 ? 6.803 -3.996 -6.120 1.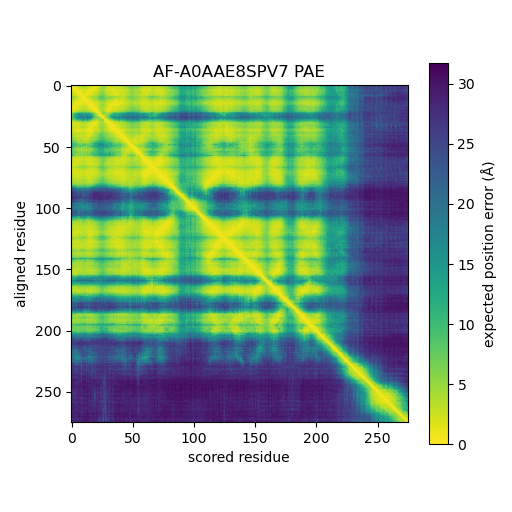00 93.94 71 TYR A O 1
ATOM 590 N N . LEU A 1 72 ? 4.891 -5.158 -6.339 1.00 95.69 72 LEU A N 1
ATOM 591 C CA . LEU A 1 72 ? 3.972 -4.071 -6.039 1.00 95.69 72 LEU A CA 1
ATOM 592 C C . LEU A 1 72 ? 3.144 -4.459 -4.819 1.00 95.69 72 LEU A C 1
ATOM 594 O O . LEU A 1 72 ? 2.336 -5.386 -4.882 1.00 95.69 72 LEU A O 1
ATOM 598 N N . PHE A 1 73 ? 3.342 -3.735 -3.725 1.00 95.75 73 PHE A N 1
ATOM 599 C CA . PHE A 1 73 ? 2.567 -3.877 -2.501 1.00 95.75 73 PHE A CA 1
ATOM 600 C C . PHE A 1 73 ? 1.374 -2.922 -2.504 1.00 95.75 73 PHE A C 1
ATOM 602 O O . PHE A 1 73 ? 1.489 -1.752 -2.883 1.00 95.75 73 PHE A O 1
ATOM 609 N N . ILE A 1 74 ? 0.228 -3.451 -2.082 1.00 95.75 74 ILE A N 1
ATOM 610 C CA . ILE A 1 74 ? -1.099 -2.848 -2.205 1.00 95.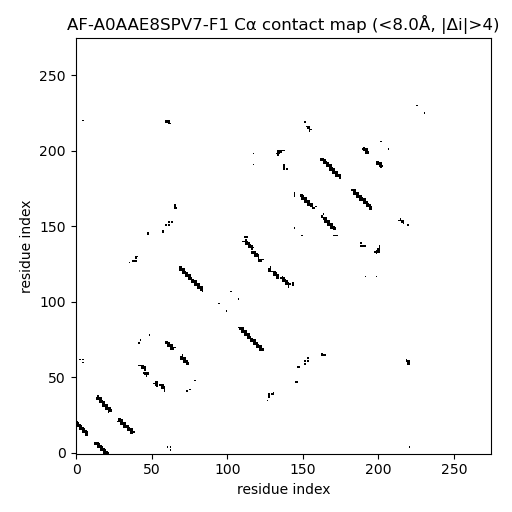75 74 ILE A CA 1
ATOM 611 C C . ILE A 1 74 ? -1.770 -2.922 -0.827 1.00 95.75 74 ILE A C 1
ATOM 613 O O . ILE A 1 74 ? -2.472 -3.897 -0.534 1.00 95.75 74 ILE A O 1
ATOM 617 N N . PRO A 1 75 ? -1.541 -1.933 0.052 1.00 94.69 75 PRO A N 1
ATOM 618 C CA . PRO A 1 75 ? -2.212 -1.868 1.339 1.00 94.69 75 PRO A CA 1
ATOM 619 C C . PRO A 1 75 ? -3.729 -1.789 1.159 1.00 94.69 75 PRO A C 1
ATOM 621 O O . PRO A 1 75 ? -4.238 -0.954 0.413 1.00 94.69 75 PRO A O 1
ATOM 624 N N . HIS A 1 76 ? -4.451 -2.645 1.872 1.00 93.25 76 HIS A N 1
ATOM 625 C CA . HIS A 1 76 ? -5.902 -2.616 1.967 1.00 93.25 76 HIS A CA 1
ATOM 626 C C . HIS A 1 76 ? -6.283 -2.186 3.380 1.00 93.25 76 HIS A C 1
ATOM 628 O O . HIS A 1 76 ? -6.104 -2.946 4.330 1.00 93.25 76 HIS A O 1
ATOM 634 N N . ILE A 1 77 ? -6.776 -0.955 3.507 1.00 91.88 77 ILE A N 1
ATOM 635 C CA . ILE A 1 77 ? -7.129 -0.349 4.789 1.00 91.88 77 ILE A CA 1
ATOM 636 C C . ILE A 1 77 ? -8.652 -0.297 4.890 1.00 91.88 77 ILE A C 1
ATOM 638 O O . ILE A 1 77 ? -9.307 0.299 4.035 1.00 91.88 77 ILE A O 1
ATOM 642 N N . VAL A 1 78 ? -9.210 -0.916 5.928 1.00 90.62 78 VAL A N 1
ATOM 643 C CA . VAL A 1 78 ? -10.654 -1.018 6.158 1.00 90.62 78 VAL A CA 1
ATOM 644 C C . VAL A 1 78 ? -10.997 -0.454 7.528 1.00 90.62 78 VAL A C 1
ATOM 646 O O . VAL A 1 78 ? -10.369 -0.789 8.531 1.00 90.62 78 VAL A O 1
ATOM 649 N N . GLY A 1 79 ? -12.017 0.401 7.578 1.00 89.50 79 GLY A N 1
ATOM 650 C CA . GLY A 1 79 ? -12.575 0.885 8.835 1.00 89.50 79 GLY A CA 1
ATOM 651 C C . GLY A 1 79 ? -13.440 -0.194 9.472 1.00 89.50 79 GLY A C 1
ATOM 652 O O . GLY A 1 79 ? -14.369 -0.703 8.847 1.00 89.50 79 GLY A O 1
ATOM 653 N N . LYS A 1 80 ? -13.153 -0.533 10.724 1.00 89.88 80 LYS A N 1
ATOM 654 C CA . LYS A 1 80 ? -13.954 -1.436 11.547 1.00 89.88 80 LYS A CA 1
ATOM 655 C C . LYS A 1 80 ? -14.592 -0.664 12.694 1.00 89.88 80 LYS A C 1
ATOM 657 O O . LYS A 1 80 ? -14.128 0.395 13.121 1.00 89.88 80 LYS A O 1
ATOM 662 N N . THR A 1 81 ? -15.725 -1.169 13.152 1.00 88.25 81 THR A N 1
ATOM 663 C CA . THR A 1 81 ? -16.519 -0.593 14.236 1.00 88.25 81 THR A CA 1
ATOM 664 C C . THR A 1 81 ? -16.987 -1.766 15.082 1.00 88.25 81 THR A C 1
ATOM 666 O O . THR A 1 81 ? -17.681 -2.645 14.576 1.00 88.25 81 THR A O 1
ATOM 669 N N . SER A 1 82 ? -16.526 -1.830 16.326 1.00 83.94 82 SER A N 1
ATOM 670 C CA . SER A 1 82 ? -16.835 -2.891 17.279 1.00 83.94 82 SER A CA 1
ATOM 671 C C . SER A 1 82 ? -17.723 -2.354 18.411 1.00 83.94 82 SER A C 1
ATOM 673 O O . SER A 1 82 ? -17.650 -1.168 18.774 1.00 83.94 82 SER A O 1
ATOM 675 N N . PRO A 1 83 ? -18.607 -3.196 18.975 1.00 78.81 83 PRO A N 1
ATOM 676 C CA . PRO A 1 83 ? -19.317 -2.854 20.197 1.00 78.81 83 PRO A CA 1
ATOM 677 C C . PRO A 1 83 ? -18.324 -2.551 21.329 1.00 78.81 83 PRO A C 1
ATOM 679 O O . PRO A 1 83 ? -17.265 -3.191 21.399 1.00 78.81 83 PRO A O 1
ATOM 682 N N . PRO A 1 84 ? -18.646 -1.607 22.230 1.00 70.12 84 PRO A N 1
ATOM 683 C CA . PRO A 1 84 ? -17.804 -1.333 23.387 1.00 70.12 84 PRO A CA 1
ATOM 684 C C . PRO A 1 84 ? -17.593 -2.612 24.210 1.00 70.12 84 PRO A C 1
ATOM 686 O O . PRO A 1 84 ? -18.548 -3.317 24.522 1.00 70.12 84 PRO A O 1
ATOM 689 N N . GLY A 1 85 ? -16.339 -2.910 24.561 1.00 63.69 85 GLY A N 1
ATOM 690 C CA . GLY A 1 85 ? -15.984 -4.055 25.410 1.00 63.69 85 GLY A CA 1
ATOM 691 C C . GLY A 1 85 ? -15.642 -5.358 24.679 1.00 63.69 85 GLY A C 1
ATOM 692 O O . GLY A 1 85 ? -15.196 -6.289 25.337 1.00 63.69 85 GLY A O 1
ATOM 693 N N . THR A 1 86 ? -15.760 -5.414 23.348 1.00 62.94 86 THR A N 1
ATOM 694 C CA . THR A 1 86 ? -15.430 -6.619 22.548 1.00 62.94 86 THR A CA 1
ATOM 695 C C . THR A 1 86 ? -13.931 -6.959 22.560 1.00 62.94 86 THR A C 1
ATOM 697 O O . THR A 1 86 ? -13.542 -8.080 22.262 1.00 62.94 86 THR A O 1
ATOM 700 N N . GLU A 1 87 ? -13.073 -5.991 22.893 1.00 58.22 87 GLU A N 1
ATOM 701 C CA . GLU A 1 87 ? -11.607 -6.118 22.819 1.00 58.22 87 GLU A CA 1
ATOM 702 C C . GLU A 1 87 ? -10.940 -6.140 24.195 1.00 58.22 87 GLU A C 1
ATOM 704 O O . GLU A 1 87 ? -9.740 -5.900 24.317 1.00 58.22 87 GLU A O 1
ATOM 709 N N . LYS A 1 88 ? -11.722 -6.380 25.250 1.00 55.31 88 LYS A N 1
ATOM 710 C CA . LYS A 1 88 ? -11.171 -6.488 26.596 1.00 55.31 88 LYS A CA 1
ATOM 711 C C . LYS A 1 88 ? -10.318 -7.764 26.719 1.00 55.31 88 LYS A C 1
ATOM 713 O O . LYS A 1 88 ? -10.694 -8.794 26.159 1.00 55.31 88 LYS A O 1
ATOM 718 N N . PRO A 1 89 ? -9.178 -7.710 27.434 1.00 50.47 89 PRO A N 1
ATOM 719 C CA . PRO A 1 89 ? -8.400 -8.904 27.754 1.00 50.47 89 PRO A CA 1
ATOM 720 C C . PRO A 1 89 ? -9.270 -9.922 28.504 1.00 50.47 89 PRO A C 1
ATOM 722 O O . PRO A 1 89 ? -10.244 -9.538 29.153 1.00 50.47 89 PRO A O 1
ATOM 725 N N . ALA A 1 90 ? -8.897 -11.204 28.425 1.00 54.59 90 ALA A N 1
ATOM 726 C CA . ALA A 1 90 ? -9.650 -12.351 28.952 1.00 54.59 90 ALA A CA 1
ATOM 727 C C . ALA A 1 90 ? -10.010 -12.272 30.456 1.00 54.59 90 ALA A C 1
ATOM 729 O O . ALA A 1 90 ? -10.831 -13.053 30.922 1.00 54.59 90 ALA A O 1
ATOM 730 N N . ASP A 1 91 ? -9.445 -11.308 31.188 1.00 52.47 91 ASP A N 1
ATOM 731 C CA . ASP A 1 91 ? -9.651 -11.079 32.623 1.00 52.47 91 ASP A CA 1
ATOM 732 C C . ASP A 1 91 ? -10.763 -10.064 32.953 1.00 52.47 91 ASP A C 1
ATOM 734 O O . ASP A 1 91 ? -10.913 -9.649 34.102 1.00 52.47 91 ASP A O 1
ATOM 738 N N . CYS A 1 92 ? -11.539 -9.604 31.970 1.00 52.50 92 CYS A N 1
ATOM 739 C CA . CYS A 1 92 ? -12.680 -8.729 32.234 1.00 52.50 92 CYS A CA 1
ATOM 740 C C . CYS A 1 92 ? -13.970 -9.533 32.401 1.00 52.50 92 CYS A C 1
ATOM 742 O O . CYS A 1 92 ? -14.336 -10.294 31.510 1.00 52.50 92 CYS A O 1
ATOM 744 N N . GLU A 1 93 ? -14.674 -9.300 33.512 1.00 59.41 93 GLU A N 1
ATOM 745 C CA . GLU A 1 93 ? -15.963 -9.922 33.825 1.00 59.41 93 GLU A CA 1
ATOM 746 C C . GLU A 1 93 ? -16.927 -9.900 32.626 1.00 59.41 93 GLU A C 1
ATOM 748 O O . GLU A 1 93 ? -17.087 -8.869 31.959 1.00 59.41 93 GLU A O 1
ATOM 753 N N . GLU A 1 94 ? -17.560 -11.048 32.359 1.00 59.88 94 GLU A N 1
ATOM 754 C CA . GLU A 1 94 ? -18.591 -11.198 31.334 1.00 59.88 94 GLU A CA 1
ATOM 755 C C . GLU A 1 94 ? -19.738 -10.224 31.618 1.00 59.88 94 GLU A C 1
ATOM 757 O O . GLU A 1 94 ? -20.569 -10.431 32.502 1.00 59.88 94 GLU A O 1
ATOM 762 N N . VAL A 1 95 ? -19.794 -9.135 30.854 1.00 63.34 95 VAL A N 1
ATOM 763 C CA . VAL A 1 95 ? -20.920 -8.205 30.916 1.00 63.34 95 VAL A CA 1
ATOM 764 C C . VAL A 1 95 ? -22.120 -8.901 30.281 1.00 63.34 95 VAL A C 1
ATOM 766 O O . VAL A 1 95 ? -22.128 -9.167 29.078 1.00 63.34 95 VAL A O 1
ATOM 769 N N . THR A 1 96 ? -23.145 -9.202 31.078 1.00 72.94 96 THR A N 1
ATOM 770 C CA . THR A 1 96 ? -24.353 -9.849 30.561 1.00 72.94 96 THR A CA 1
ATOM 771 C C . THR A 1 96 ? -25.158 -8.887 29.683 1.00 72.94 96 THR A C 1
ATOM 773 O O . 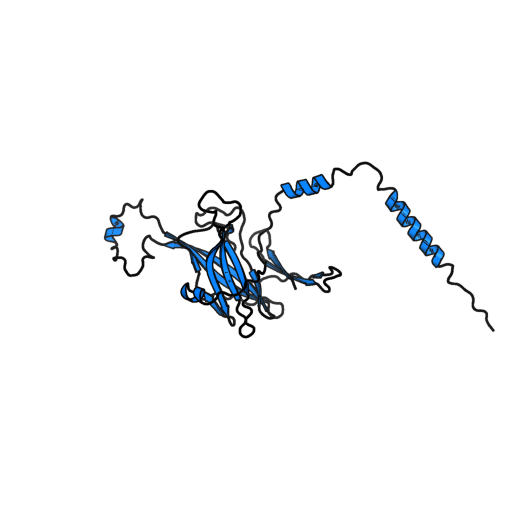THR A 1 96 ? -25.117 -7.664 29.846 1.00 72.94 96 THR A O 1
ATOM 776 N N . PHE A 1 97 ? -25.960 -9.424 28.757 1.00 69.38 97 PHE A N 1
ATOM 777 C CA . PHE A 1 97 ? -26.836 -8.611 27.901 1.00 69.38 97 PHE A CA 1
ATOM 778 C C . PHE A 1 97 ? -27.799 -7.718 28.713 1.00 69.38 97 PHE A C 1
ATOM 780 O O . PHE A 1 97 ? -28.138 -6.613 28.291 1.00 69.38 97 PHE A O 1
ATOM 787 N N . GLY A 1 98 ? -28.195 -8.163 29.913 1.00 73.94 98 GLY A N 1
ATOM 788 C CA . GLY A 1 98 ? -29.032 -7.388 30.831 1.00 73.94 98 GLY A CA 1
ATOM 789 C C . GLY A 1 98 ? -28.337 -6.154 31.413 1.00 73.94 98 GLY A C 1
ATOM 790 O O . GLY A 1 98 ? -29.005 -5.162 31.701 1.00 73.94 98 GLY A O 1
ATOM 791 N N . ASP A 1 99 ? -27.012 -6.175 31.540 1.00 71.62 99 ASP A N 1
ATOM 792 C CA . ASP A 1 99 ? -26.236 -5.030 32.022 1.00 71.62 99 ASP A CA 1
ATOM 793 C C . ASP A 1 99 ? -26.013 -4.002 30.911 1.00 71.62 99 ASP A C 1
ATOM 795 O O . ASP A 1 99 ? -26.091 -2.800 31.162 1.00 71.62 99 ASP A O 1
ATOM 799 N N . LEU A 1 100 ? -25.880 -4.456 29.659 1.00 68.00 100 LEU A N 1
ATOM 800 C CA . LEU A 1 100 ? -25.876 -3.576 28.486 1.00 68.00 100 LEU A CA 1
ATOM 801 C C . LEU A 1 100 ? -27.202 -2.816 28.321 1.00 68.00 100 LEU A C 1
ATOM 803 O O . LEU A 1 100 ? -27.184 -1.650 27.940 1.00 68.00 100 LEU A O 1
ATOM 807 N N . ALA A 1 101 ? -28.340 -3.434 28.657 1.00 70.38 101 ALA A N 1
ATOM 808 C CA . ALA A 1 101 ? -29.654 -2.786 28.589 1.00 70.38 101 ALA A CA 1
ATOM 809 C C . ALA A 1 101 ? -29.857 -1.688 29.654 1.00 70.38 101 ALA A C 1
ATOM 811 O O . ALA A 1 101 ? -30.672 -0.786 29.463 1.00 70.38 101 ALA A O 1
ATOM 812 N N . LYS A 1 102 ? -29.122 -1.753 30.773 1.00 73.56 102 LYS A N 1
ATOM 813 C CA . LYS A 1 102 ? -29.145 -0.735 31.841 1.00 73.56 102 LYS A CA 1
ATOM 814 C C . LYS A 1 102 ? -28.207 0.437 31.552 1.00 73.56 102 LYS A C 1
ATOM 816 O O . LYS A 1 102 ? -28.349 1.501 32.156 1.00 73.56 102 LYS A O 1
ATOM 821 N N . ILE A 1 103 ? -27.244 0.253 30.650 1.00 71.06 103 ILE A N 1
ATOM 822 C CA . ILE A 1 103 ? -26.361 1.322 30.198 1.00 71.06 103 ILE A CA 1
ATOM 823 C C . ILE A 1 103 ? -27.181 2.245 29.301 1.00 71.06 103 ILE A C 1
ATOM 825 O O . ILE A 1 103 ? -27.704 1.844 28.265 1.00 71.06 103 ILE A O 1
ATOM 829 N N . ASN A 1 104 ? -27.305 3.501 29.726 1.00 68.88 104 ASN A N 1
ATOM 830 C CA . ASN A 1 104 ? -28.017 4.531 28.984 1.00 68.88 104 ASN A CA 1
ATOM 831 C C . ASN A 1 104 ? -27.484 4.575 27.541 1.00 68.88 104 ASN A C 1
ATOM 833 O O . ASN A 1 104 ? -26.289 4.771 27.329 1.00 68.88 104 ASN A O 1
ATOM 837 N N . SER A 1 105 ? -28.349 4.390 26.544 1.00 60.94 105 SER A N 1
ATOM 838 C CA . SER A 1 105 ? -27.970 4.205 25.134 1.00 60.94 105 SER A CA 1
ATOM 839 C C . SER A 1 105 ? -27.156 5.368 24.543 1.00 60.94 105 SER A C 1
ATOM 841 O O . SER A 1 105 ? -26.501 5.203 23.518 1.00 60.94 105 SER A O 1
ATOM 843 N N . GLY A 1 106 ? -27.129 6.528 25.211 1.00 63.12 106 GLY A N 1
ATOM 844 C CA . GLY A 1 106 ? -26.253 7.656 24.879 1.00 63.12 106 GLY A CA 1
ATOM 845 C C . GLY A 1 106 ? -24.784 7.531 25.327 1.00 63.12 106 GLY A C 1
ATOM 846 O O . GLY A 1 106 ? -23.969 8.342 24.893 1.00 63.12 106 GLY A O 1
ATOM 847 N N . SER A 1 107 ? -24.412 6.562 26.175 1.00 61.34 107 SER A N 1
ATOM 848 C CA . SER A 1 107 ? -23.035 6.411 26.691 1.00 61.34 107 SER A CA 1
ATOM 849 C C . SER A 1 107 ? -22.219 5.306 26.009 1.00 61.34 107 SER A C 1
ATOM 851 O O . SER A 1 107 ? -20.992 5.288 26.134 1.00 61.34 107 SER A O 1
ATOM 853 N N . ALA A 1 108 ? -22.861 4.423 25.239 1.00 67.25 108 ALA A N 1
ATOM 854 C CA . ALA A 1 108 ? -22.199 3.346 24.508 1.00 67.25 108 ALA A CA 1
ATOM 855 C C . ALA A 1 108 ? -21.477 3.885 23.259 1.00 67.25 108 ALA A C 1
ATOM 857 O O . ALA A 1 108 ? -21.977 3.820 22.136 1.00 67.25 108 ALA A O 1
ATOM 858 N N . LYS A 1 109 ? -20.274 4.440 23.440 1.00 73.81 109 LYS A N 1
ATOM 859 C CA . LYS A 1 109 ? -19.410 4.806 22.311 1.00 73.81 109 LYS A CA 1
ATOM 860 C C . LYS A 1 109 ? -18.860 3.535 21.674 1.00 73.81 109 LYS A C 1
ATOM 862 O O . LYS A 1 109 ? -18.103 2.802 22.301 1.00 73.81 109 LYS A O 1
ATOM 867 N N . SER A 1 110 ? -19.236 3.285 20.424 1.00 79.62 110 SER A N 1
ATOM 868 C CA . SER A 1 110 ? -18.638 2.201 19.651 1.00 79.62 110 SER A CA 1
ATOM 869 C C . SER A 1 110 ? -17.143 2.444 19.442 1.00 79.62 110 SER A C 1
ATOM 871 O O . SER A 1 110 ? -16.708 3.570 19.176 1.00 79.62 110 SER A O 1
ATOM 873 N N . GLN A 1 111 ? -16.368 1.371 19.574 1.00 85.56 111 GLN A N 1
ATOM 874 C CA . GLN A 1 111 ? -14.931 1.375 19.383 1.00 85.56 111 GLN A CA 1
ATOM 875 C C . GLN A 1 111 ? -14.627 1.303 17.889 1.00 85.56 111 GLN A C 1
ATOM 877 O O . GLN A 1 111 ? -15.115 0.450 17.151 1.00 85.56 111 GLN A O 1
ATOM 882 N N . LYS A 1 112 ? -13.840 2.261 17.425 1.00 87.50 112 LYS A N 1
ATOM 883 C CA . LYS A 1 112 ? -13.482 2.432 16.023 1.00 87.50 112 LYS A CA 1
ATOM 884 C C . LYS A 1 112 ? -12.054 1.942 15.831 1.00 87.50 112 LYS A C 1
ATOM 886 O O . LYS A 1 112 ? -11.202 2.222 16.663 1.00 87.50 112 LYS A O 1
ATOM 891 N N . SER A 1 113 ? -11.796 1.207 14.755 1.00 89.75 113 SER A N 1
ATOM 892 C CA . SER A 1 113 ? -10.447 0.733 14.437 1.00 89.75 113 SER A CA 1
ATOM 893 C C . SER A 1 113 ? -10.164 0.754 12.941 1.00 89.75 113 SER A C 1
ATOM 895 O O . SER A 1 113 ? -11.082 0.701 12.123 1.00 89.75 113 SER A O 1
ATOM 897 N N . TRP A 1 114 ? -8.886 0.849 12.587 1.00 90.19 114 TRP A N 1
ATOM 898 C CA . TRP A 1 114 ? -8.400 0.562 11.244 1.00 90.19 114 TRP A CA 1
ATOM 899 C C . TRP A 1 114 ? -7.821 -0.842 11.210 1.00 90.19 114 TRP A C 1
ATOM 901 O O . TRP A 1 114 ? -7.019 -1.209 12.063 1.00 90.19 114 TRP A O 1
ATOM 911 N N . GLU A 1 115 ? -8.192 -1.608 10.197 1.00 92.19 115 GLU A N 1
ATOM 912 C CA . GLU A 1 115 ? -7.603 -2.903 9.899 1.00 92.19 115 GLU A CA 1
ATOM 913 C C . GLU A 1 115 ? -6.873 -2.799 8.563 1.00 92.19 115 GLU A C 1
ATOM 915 O O . GLU A 1 115 ? -7.467 -2.465 7.540 1.00 92.19 115 GLU A O 1
ATOM 920 N N . THR A 1 116 ? -5.565 -3.040 8.579 1.00 92.62 116 THR A N 1
ATOM 921 C CA . THR A 1 116 ? -4.712 -2.959 7.395 1.00 92.62 116 THR A CA 1
ATOM 922 C C . THR A 1 116 ? -4.201 -4.341 7.031 1.00 92.62 116 THR A C 1
ATOM 924 O O . THR A 1 116 ? -3.364 -4.907 7.730 1.00 92.62 116 THR A O 1
ATOM 927 N N . THR A 1 117 ? -4.679 -4.873 5.913 1.00 94.56 117 THR A N 1
ATOM 928 C CA . THR A 1 117 ? -4.122 -6.069 5.268 1.00 94.56 117 THR A CA 1
ATOM 929 C C . THR A 1 117 ? -3.201 -5.637 4.127 1.00 94.56 117 THR A C 1
ATOM 931 O O . THR A 1 117 ? -3.309 -4.519 3.622 1.00 94.56 117 THR A O 1
ATOM 934 N N . MET A 1 118 ? -2.289 -6.501 3.688 1.00 94.94 118 MET A N 1
ATOM 935 C CA . MET A 1 118 ? -1.413 -6.213 2.553 1.00 94.94 118 MET A CA 1
ATOM 936 C C . MET A 1 118 ? -1.675 -7.169 1.398 1.00 94.94 118 MET A C 1
ATOM 938 O O . MET A 1 118 ? -1.614 -8.383 1.569 1.00 94.94 118 MET A O 1
ATOM 942 N N . GLY A 1 119 ? -1.948 -6.624 0.215 1.00 95.62 119 GLY A N 1
ATOM 943 C CA . GLY A 1 119 ? -1.855 -7.368 -1.033 1.00 95.62 119 GLY A CA 1
ATOM 944 C C . GLY A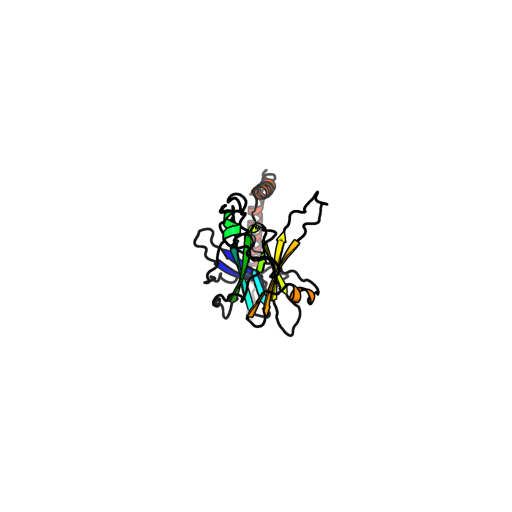 1 119 ? -0.481 -7.201 -1.674 1.00 95.62 119 GLY A C 1
ATOM 945 O O . GLY A 1 119 ? 0.172 -6.176 -1.480 1.00 95.62 119 GLY A O 1
ATOM 946 N N . TRP A 1 120 ? -0.048 -8.168 -2.475 1.00 96.31 120 TRP A N 1
ATOM 947 C CA . TRP A 1 120 ? 1.122 -8.003 -3.334 1.00 96.31 120 TRP A CA 1
ATOM 948 C C . TRP A 1 120 ? 0.935 -8.701 -4.676 1.00 96.31 120 TRP A C 1
ATOM 950 O O . TRP A 1 120 ? 0.183 -9.664 -4.809 1.00 96.31 120 TRP A O 1
ATOM 960 N N . THR A 1 121 ? 1.636 -8.204 -5.682 1.00 96.44 121 THR A N 1
ATOM 961 C CA . THR A 1 121 ? 1.829 -8.867 -6.974 1.00 96.44 121 THR A CA 1
ATOM 962 C C . THR A 1 121 ? 3.286 -8.690 -7.387 1.00 96.44 121 THR A C 1
ATOM 964 O O . THR A 1 121 ? 3.956 -7.759 -6.937 1.00 96.44 121 THR A O 1
ATOM 967 N N . GLU A 1 122 ? 3.786 -9.577 -8.233 1.00 95.12 122 GLU A N 1
ATOM 968 C CA . GLU A 1 122 ? 5.086 -9.429 -8.885 1.00 95.12 122 GLU A CA 1
ATOM 969 C C . GLU A 1 122 ? 4.916 -9.211 -10.390 1.00 95.12 122 GLU A C 1
ATOM 971 O O . GLU A 1 122 ? 4.013 -9.780 -11.018 1.00 95.12 122 GLU A O 1
ATOM 976 N N . LEU A 1 123 ? 5.803 -8.401 -10.966 1.00 93.50 123 LEU A N 1
ATOM 977 C CA . LEU A 1 123 ? 5.975 -8.287 -12.407 1.00 93.50 123 LEU A CA 1
ATOM 978 C C . LEU A 1 123 ? 6.907 -9.411 -12.870 1.00 93.50 123 LEU A C 1
ATOM 980 O O . LEU A 1 123 ? 8.123 -9.338 -12.683 1.00 93.50 123 LEU A O 1
ATOM 984 N N . ALA A 1 124 ? 6.337 -10.433 -13.502 1.00 90.19 124 ALA A N 1
ATOM 985 C CA . ALA A 1 124 ? 7.061 -11.584 -14.026 1.00 90.19 124 ALA A CA 1
ATOM 986 C C . ALA A 1 124 ? 6.862 -11.678 -15.543 1.00 90.19 124 ALA A C 1
ATOM 988 O O . ALA A 1 124 ? 5.750 -11.554 -16.049 1.00 90.19 124 ALA A O 1
ATOM 989 N N . HIS A 1 125 ? 7.953 -11.870 -16.289 1.00 89.12 125 HIS A N 1
ATOM 990 C CA . HIS A 1 125 ? 7.921 -12.033 -17.752 1.00 89.12 125 HIS A CA 1
ATOM 991 C C . HIS A 1 125 ? 7.191 -10.906 -18.516 1.00 89.12 125 HIS A C 1
ATOM 993 O O . HIS A 1 125 ? 6.634 -11.126 -19.585 1.00 89.12 125 HIS A O 1
ATOM 999 N N . GLY A 1 126 ? 7.211 -9.680 -17.982 1.00 88.06 126 GLY A N 1
ATOM 1000 C CA . GLY A 1 126 ? 6.577 -8.513 -18.607 1.00 88.06 126 GLY A CA 1
ATOM 1001 C C . GLY A 1 126 ? 5.085 -8.339 -18.301 1.00 88.06 126 GLY A C 1
ATOM 1002 O O . GLY A 1 126 ? 4.511 -7.334 -18.716 1.00 88.06 126 GLY A O 1
ATOM 1003 N N . SER A 1 127 ? 4.482 -9.251 -17.534 1.00 92.19 127 SER A N 1
ATOM 1004 C CA . SER A 1 127 ? 3.087 -9.189 -17.086 1.00 92.19 127 SER A CA 1
ATOM 1005 C C . SER A 1 127 ? 2.983 -9.218 -15.562 1.00 92.19 127 SER A C 1
ATOM 1007 O O . SER A 1 127 ? 3.796 -9.841 -14.879 1.00 92.19 127 SER A O 1
ATOM 1009 N N . TRP A 1 128 ? 1.981 -8.536 -15.014 1.00 95.00 128 TRP A N 1
ATOM 1010 C CA . TRP A 1 128 ? 1.690 -8.611 -13.584 1.00 95.00 128 TRP A CA 1
ATOM 1011 C C . TRP A 1 128 ? 1.011 -9.937 -13.257 1.00 95.00 128 TRP A C 1
ATOM 1013 O O . TRP A 1 128 ? 0.068 -10.342 -13.932 1.00 95.00 128 TRP A O 1
ATOM 1023 N N . SER A 1 129 ? 1.493 -10.607 -12.218 1.00 95.75 129 SER A N 1
ATOM 1024 C CA . SER A 1 129 ? 0.845 -11.803 -11.677 1.00 95.75 129 SER A CA 1
ATOM 1025 C C . SER A 1 129 ? -0.448 -11.458 -10.928 1.00 95.75 129 SER A C 1
ATOM 1027 O O . SER A 1 129 ? -0.731 -10.295 -10.615 1.00 95.75 129 SER A O 1
ATOM 1029 N N . LEU A 1 130 ? -1.237 -12.483 -10.602 1.00 96.00 130 LEU A N 1
ATOM 1030 C CA . LEU A 1 130 ? -2.428 -12.313 -9.775 1.00 96.00 130 LEU A CA 1
ATOM 1031 C C . LEU A 1 130 ? -2.062 -11.753 -8.394 1.00 96.00 130 LEU A C 1
ATOM 1033 O O . LEU A 1 130 ? -1.062 -12.137 -7.782 1.00 96.00 130 LEU A O 1
ATOM 1037 N N . LYS A 1 131 ? -2.913 -10.853 -7.898 1.00 96.00 131 LYS A N 1
ATOM 1038 C CA . LYS A 1 131 ? -2.797 -10.281 -6.557 1.00 96.00 131 LYS A CA 1
ATOM 1039 C C . LYS A 1 131 ? -2.958 -11.379 -5.504 1.00 96.00 131 LYS A C 1
ATOM 1041 O O . LYS A 1 131 ? -3.978 -12.061 -5.458 1.00 96.00 131 LYS A O 1
ATOM 1046 N N . ARG A 1 132 ? -1.962 -11.495 -4.631 1.00 96.06 132 ARG A N 1
ATOM 1047 C CA . ARG A 1 132 ? -1.969 -12.306 -3.409 1.00 96.06 132 ARG A CA 1
ATOM 1048 C C . ARG A 1 132 ? -2.268 -11.407 -2.208 1.00 96.06 132 ARG A C 1
ATOM 1050 O O . ARG A 1 132 ? -2.090 -10.192 -2.300 1.00 96.06 132 ARG A O 1
ATOM 1057 N N . VAL A 1 133 ? -2.757 -11.976 -1.107 1.00 94.25 133 VAL A N 1
ATOM 1058 C CA . VAL A 1 133 ? -3.165 -11.237 0.103 1.00 94.25 133 VAL A CA 1
ATOM 1059 C C . VAL A 1 133 ? -2.553 -11.888 1.337 1.00 94.25 133 VAL A C 1
ATOM 1061 O O . VAL A 1 133 ? -2.452 -13.111 1.406 1.00 94.25 133 VAL A O 1
ATOM 1064 N N . ALA A 1 134 ? -2.093 -11.066 2.280 1.00 91.81 134 ALA A N 1
ATOM 1065 C CA . ALA A 1 134 ? -1.368 -11.521 3.458 1.00 91.81 134 ALA A CA 1
ATOM 1066 C C . ALA A 1 134 ? -2.296 -12.281 4.402 1.00 91.81 134 ALA A C 1
ATOM 1068 O O . ALA A 1 134 ? -3.471 -11.938 4.550 1.00 91.81 134 ALA A O 1
ATOM 1069 N N . THR A 1 135 ? -1.752 -13.294 5.071 1.00 87.31 135 THR A N 1
ATOM 1070 C CA . THR A 1 135 ? -2.463 -14.005 6.131 1.00 87.31 135 THR A CA 1
ATOM 1071 C C . THR A 1 135 ? -2.384 -13.166 7.404 1.00 87.31 135 THR A C 1
ATOM 1073 O O . THR A 1 135 ? -1.426 -13.269 8.170 1.00 87.31 135 THR A O 1
ATOM 1076 N N . GLY A 1 136 ? -3.360 -12.279 7.590 1.00 89.62 136 GLY A N 1
ATOM 1077 C CA . GLY A 1 136 ? -3.495 -11.427 8.771 1.00 89.62 136 GLY A CA 1
ATOM 1078 C C . GLY A 1 136 ? -3.550 -9.934 8.453 1.00 89.62 136 GLY A C 1
ATOM 1079 O O . GLY A 1 136 ? -3.400 -9.502 7.310 1.00 89.62 136 GLY A O 1
ATOM 1080 N N . SER A 1 137 ? -3.751 -9.141 9.501 1.00 91.81 137 SER A N 1
ATOM 1081 C CA . SER A 1 137 ? -3.909 -7.691 9.409 1.00 91.81 137 SER A CA 1
ATOM 1082 C C . SER A 1 137 ? -3.254 -6.965 10.582 1.00 91.81 137 SER A C 1
ATOM 1084 O O . SER A 1 137 ? -3.278 -7.456 11.709 1.00 91.81 137 SER A O 1
ATOM 1086 N N . VAL A 1 138 ? -2.760 -5.753 10.343 1.00 90.38 138 VAL A N 1
ATOM 1087 C CA . VAL A 1 138 ? -2.379 -4.811 11.401 1.00 90.38 138 VAL A CA 1
ATOM 1088 C C . VAL A 1 138 ? -3.618 -4.038 11.836 1.00 90.38 138 VAL A C 1
ATOM 1090 O O . VAL A 1 138 ? -4.255 -3.377 11.015 1.00 90.38 138 VAL A O 1
ATOM 1093 N N . LYS A 1 139 ? -3.950 -4.102 13.126 1.00 89.75 139 LYS A N 1
ATOM 1094 C CA . LYS A 1 139 ? -5.094 -3.396 13.704 1.00 89.75 139 LYS A CA 1
ATOM 1095 C C . LYS A 1 139 ? -4.636 -2.177 14.496 1.00 89.75 139 LYS A C 1
ATOM 1097 O O . LYS A 1 139 ? -3.721 -2.272 15.305 1.00 89.75 139 LYS A O 1
ATOM 1102 N N . VAL A 1 140 ? -5.301 -1.046 14.286 1.00 87.94 140 VAL A N 1
ATOM 1103 C CA . VAL A 1 140 ? -5.031 0.217 14.976 1.00 87.94 140 VAL A CA 1
ATOM 1104 C C . VAL A 1 140 ? -6.311 0.687 15.656 1.00 87.94 140 VAL A C 1
ATOM 1106 O O . VAL A 1 140 ? -7.326 0.870 14.987 1.00 87.94 140 VAL A O 1
ATOM 1109 N N . VAL A 1 141 ? -6.270 0.852 16.978 1.00 83.38 141 VAL A N 1
ATOM 1110 C CA . VAL A 1 141 ? -7.457 1.084 17.818 1.00 83.38 141 VAL A CA 1
ATOM 1111 C C . VAL A 1 141 ? -7.400 2.433 18.537 1.00 83.38 141 VAL A C 1
ATOM 1113 O O . VAL A 1 141 ? -8.361 3.194 18.480 1.00 83.38 141 VAL A O 1
ATOM 1116 N N . ASP A 1 142 ? -6.276 2.751 19.183 1.00 76.44 142 ASP A N 1
ATOM 1117 C CA . ASP A 1 142 ? -6.196 3.891 20.112 1.00 76.44 142 ASP A CA 1
ATOM 1118 C C . ASP A 1 142 ? -6.068 5.245 19.410 1.00 76.44 142 ASP A C 1
ATOM 1120 O O . ASP A 1 142 ? -6.588 6.262 19.869 1.00 76.44 142 ASP A O 1
ATOM 1124 N N . TYR A 1 143 ? -5.372 5.260 18.276 1.00 80.44 143 TYR A N 1
ATOM 1125 C CA . TYR A 1 143 ? -5.159 6.451 17.470 1.00 80.44 143 TYR A CA 1
ATOM 1126 C C . TYR A 1 143 ? -5.511 6.148 16.023 1.00 80.44 143 TYR A C 1
ATOM 1128 O O . TYR A 1 143 ? -4.895 5.295 15.392 1.00 80.44 143 TYR A O 1
ATOM 1136 N N . LEU A 1 144 ? -6.509 6.849 15.494 1.00 85.00 144 LEU A N 1
ATOM 1137 C CA . LEU A 1 144 ? -7.017 6.635 14.145 1.00 85.00 144 LEU A CA 1
ATOM 1138 C C . LEU A 1 144 ? -6.526 7.782 13.266 1.00 85.00 144 LEU A C 1
ATOM 1140 O O . LEU A 1 144 ? -7.253 8.768 13.116 1.00 85.00 144 LEU A O 1
ATOM 1144 N N . PRO A 1 145 ? -5.296 7.698 12.718 1.00 84.25 145 PRO A N 1
ATOM 1145 C CA . PRO A 1 145 ? -4.805 8.746 11.848 1.00 84.25 145 PRO A CA 1
ATOM 1146 C C . PRO A 1 145 ? -5.727 8.861 10.632 1.00 84.25 145 PRO A C 1
ATOM 1148 O O . PRO A 1 145 ? -6.234 7.840 10.139 1.00 84.25 145 PRO A O 1
ATOM 1151 N N . PRO A 1 146 ? -5.915 10.078 10.110 1.00 84.62 146 PRO A N 1
ATOM 1152 C CA . PRO A 1 146 ? -6.400 10.274 8.757 1.00 84.62 146 PRO A CA 1
ATOM 1153 C C . PRO A 1 146 ? -5.644 9.372 7.765 1.00 84.62 146 PRO A C 1
ATOM 1155 O O . PRO A 1 146 ? -4.426 9.187 7.846 1.00 84.62 146 PRO A O 1
ATOM 1158 N N . LEU A 1 147 ? -6.353 8.780 6.802 1.00 84.38 147 LEU A N 1
ATOM 1159 C CA . LEU A 1 147 ? -5.752 7.818 5.862 1.00 84.38 147 LEU A CA 1
ATOM 1160 C C . LEU A 1 147 ? -4.663 8.440 4.977 1.00 84.38 147 LEU A C 1
ATOM 1162 O O . LEU A 1 147 ? -3.737 7.753 4.541 1.00 84.38 147 LEU A O 1
ATOM 1166 N N . ASN A 1 148 ? -4.755 9.747 4.730 1.00 83.00 148 ASN A N 1
ATOM 1167 C CA . ASN A 1 148 ? -3.745 10.537 4.029 1.00 83.00 148 ASN A CA 1
ATOM 1168 C C . ASN A 1 148 ? -2.475 10.779 4.868 1.00 83.00 148 ASN A C 1
ATOM 1170 O O . ASN A 1 148 ? -1.476 11.232 4.307 1.00 83.00 148 ASN A O 1
ATOM 1174 N N . GLU A 1 149 ? -2.464 10.455 6.163 1.00 85.44 149 GLU A N 1
ATOM 1175 C CA . GLU A 1 149 ? -1.301 10.539 7.059 1.00 85.44 149 GLU A CA 1
ATOM 1176 C C . GLU A 1 149 ? -0.611 9.185 7.271 1.00 85.44 149 GLU A C 1
ATOM 1178 O O . GLU A 1 149 ? 0.559 9.148 7.661 1.00 85.44 149 GLU A O 1
ATOM 1183 N N . MET A 1 150 ? -1.280 8.072 6.948 1.00 87.75 150 MET A N 1
ATOM 1184 C CA . MET A 1 150 ? -0.663 6.745 6.961 1.00 87.75 150 MET A CA 1
ATOM 1185 C C . MET A 1 150 ? 0.444 6.643 5.904 1.00 87.75 150 MET A C 1
ATOM 1187 O O . MET A 1 150 ? 0.327 7.126 4.774 1.00 87.75 150 MET A O 1
ATOM 1191 N N . ARG A 1 151 ? 1.566 6.034 6.277 1.00 89.06 151 ARG A N 1
ATOM 1192 C CA . ARG A 1 151 ? 2.760 5.872 5.447 1.00 89.06 151 ARG A CA 1
ATOM 1193 C C . ARG A 1 151 ? 3.248 4.440 5.543 1.00 89.06 151 ARG A C 1
ATOM 1195 O O . ARG A 1 151 ? 3.466 3.918 6.632 1.00 89.06 151 ARG A O 1
ATOM 1202 N N . PHE A 1 152 ? 3.511 3.864 4.386 1.00 90.94 152 PHE A N 1
ATOM 1203 C CA . PHE A 1 152 ? 4.112 2.550 4.239 1.00 90.94 152 PHE A CA 1
ATOM 1204 C C . PHE A 1 152 ? 5.557 2.749 3.806 1.00 90.94 152 PHE A C 1
ATOM 1206 O O . PHE A 1 152 ? 5.834 3.583 2.940 1.00 90.94 152 PHE A O 1
ATOM 1213 N N . LYS A 1 153 ? 6.490 2.041 4.439 1.00 90.44 153 LYS A N 1
ATOM 1214 C CA . LYS A 1 153 ? 7.911 2.159 4.120 1.00 90.44 153 LYS A CA 1
ATOM 1215 C C . LYS A 1 153 ? 8.535 0.787 3.955 1.00 90.44 153 LYS A C 1
ATOM 1217 O O . LYS A 1 153 ? 8.504 0.014 4.913 1.00 90.44 153 LYS A O 1
ATOM 1222 N N . PRO A 1 154 ? 9.122 0.490 2.789 1.00 89.12 154 PRO A N 1
ATOM 1223 C CA . PRO A 1 154 ? 9.932 -0.699 2.653 1.00 89.12 154 PRO A CA 1
ATOM 1224 C C . PRO A 1 154 ? 11.212 -0.549 3.469 1.00 89.12 154 PRO A C 1
ATOM 1226 O O . PRO A 1 154 ? 11.875 0.487 3.455 1.00 89.12 154 PRO A O 1
ATOM 1229 N N . GLN A 1 155 ? 11.532 -1.612 4.185 1.00 86.50 155 GLN A N 1
ATOM 1230 C CA . GLN A 1 155 ? 12.784 -1.855 4.866 1.00 86.50 155 GLN A CA 1
ATOM 1231 C C . GLN A 1 155 ? 13.375 -3.106 4.224 1.00 86.50 155 GLN A C 1
ATOM 1233 O O . GLN A 1 155 ? 12.822 -4.206 4.329 1.00 86.50 155 GLN A O 1
ATOM 1238 N N . SER A 1 156 ? 14.469 -2.917 3.496 1.00 71.56 156 SER A N 1
ATOM 1239 C CA . SER A 1 156 ? 15.273 -4.020 2.990 1.00 71.56 156 SER A CA 1
ATOM 1240 C C . SER A 1 156 ? 16.154 -4.533 4.117 1.00 71.56 156 SER A C 1
ATOM 1242 O O . SER A 1 156 ? 16.874 -3.754 4.739 1.00 71.56 156 SER A O 1
ATOM 1244 N N . HIS A 1 157 ? 16.112 -5.837 4.367 1.00 68.69 157 HIS A N 1
ATOM 1245 C CA . HIS A 1 157 ? 17.112 -6.477 5.206 1.00 68.69 157 HIS A CA 1
ATOM 1246 C C . HIS A 1 157 ? 18.275 -6.919 4.312 1.00 68.69 157 HIS A C 1
ATOM 1248 O O . HIS A 1 157 ? 18.052 -7.567 3.292 1.00 68.69 157 HIS A O 1
ATOM 1254 N N . SER A 1 158 ? 19.508 -6.568 4.674 1.00 59.25 158 SER A N 1
ATOM 1255 C CA . SER A 1 158 ? 20.720 -6.870 3.896 1.00 59.25 158 SER A CA 1
ATOM 1256 C C . SER A 1 158 ? 21.182 -8.329 4.005 1.00 59.25 158 SER A C 1
ATOM 1258 O O . SER A 1 158 ? 22.295 -8.657 3.595 1.00 59.25 158 SER A O 1
ATOM 1260 N N . ASP A 1 159 ? 20.347 -9.221 4.544 1.00 65.94 159 ASP A N 1
ATOM 1261 C CA . ASP A 1 159 ? 20.697 -10.634 4.652 1.00 65.94 159 ASP A CA 1
ATOM 1262 C C . ASP A 1 159 ? 20.595 -11.305 3.279 1.00 65.94 159 ASP A C 1
ATOM 1264 O O . ASP A 1 159 ? 19.514 -11.571 2.749 1.00 65.94 159 ASP A O 1
ATOM 1268 N N . VAL A 1 160 ? 21.768 -11.558 2.706 1.00 60.69 160 VAL A N 1
ATOM 1269 C CA . VAL A 1 160 ? 21.966 -12.156 1.383 1.00 60.69 160 VAL A CA 1
ATOM 1270 C C . VAL A 1 160 ? 21.373 -13.570 1.305 1.00 60.69 160 VAL A C 1
ATOM 1272 O O . VAL A 1 160 ? 21.041 -14.031 0.215 1.00 60.69 160 VAL A O 1
ATOM 1275 N N . SER A 1 161 ? 21.207 -14.259 2.441 1.00 66.44 161 SER A N 1
ATOM 1276 C CA . SER A 1 161 ? 20.737 -15.648 2.479 1.00 66.44 161 SER A CA 1
ATOM 1277 C C . SER A 1 161 ? 19.216 -15.798 2.334 1.00 66.44 161 SER A C 1
ATOM 1279 O O . SER A 1 161 ? 18.737 -16.844 1.894 1.00 66.44 161 SER A O 1
ATOM 1281 N N . SER A 1 162 ? 18.439 -14.760 2.660 1.00 67.31 162 SER A N 1
ATOM 1282 C CA . SER A 1 162 ? 16.977 -14.788 2.598 1.00 67.31 162 SER A CA 1
ATOM 1283 C C . SER A 1 162 ? 16.453 -13.397 2.241 1.00 67.31 162 SER A C 1
ATOM 1285 O O . SER A 1 162 ? 16.349 -12.544 3.126 1.00 67.31 162 SER A O 1
ATOM 1287 N N . PRO A 1 163 ? 16.108 -13.137 0.963 1.00 74.00 163 PRO A N 1
ATOM 1288 C CA . PRO A 1 163 ? 15.582 -11.841 0.566 1.00 74.00 163 PRO A CA 1
ATOM 1289 C C . PRO A 1 163 ? 14.220 -11.630 1.234 1.00 74.00 163 PRO A C 1
ATOM 1291 O O . PRO A 1 163 ? 13.195 -12.169 0.812 1.00 74.00 163 PRO A O 1
ATOM 1294 N N . ARG A 1 164 ? 14.232 -10.855 2.316 1.00 81.38 164 ARG A N 1
ATOM 1295 C CA . ARG A 1 164 ? 13.063 -10.483 3.107 1.00 81.38 164 ARG A CA 1
ATOM 1296 C C . ARG A 1 164 ? 12.802 -9.003 2.905 1.00 81.38 164 ARG A C 1
ATOM 1298 O O . ARG A 1 164 ? 13.711 -8.180 3.019 1.00 81.38 164 ARG A O 1
ATOM 1305 N N . ALA A 1 165 ? 11.549 -8.663 2.634 1.00 85.31 165 ALA A N 1
ATOM 1306 C CA . ALA A 1 165 ? 11.108 -7.277 2.627 1.00 85.31 165 ALA A CA 1
ATOM 1307 C C . ALA A 1 165 ? 10.166 -7.062 3.798 1.00 85.31 165 ALA A C 1
ATOM 1309 O O . ALA A 1 165 ? 9.146 -7.738 3.921 1.00 85.31 165 ALA A O 1
ATOM 1310 N N . LYS A 1 166 ? 10.506 -6.105 4.653 1.00 88.88 166 LYS A N 1
ATOM 1311 C CA . LYS A 1 166 ? 9.658 -5.687 5.758 1.00 88.88 166 LYS A CA 1
ATOM 1312 C C . LYS A 1 166 ? 9.007 -4.365 5.385 1.00 88.88 166 LYS A C 1
ATOM 1314 O O . LYS A 1 166 ? 9.679 -3.436 4.958 1.00 88.88 166 LYS A O 1
ATOM 1319 N N . LEU A 1 167 ? 7.693 -4.275 5.503 1.00 90.19 167 LEU A N 1
ATOM 1320 C CA . LEU A 1 167 ? 6.941 -3.047 5.302 1.00 90.19 167 LEU A CA 1
ATOM 1321 C C . LEU A 1 167 ? 6.549 -2.500 6.665 1.00 90.19 167 LEU A C 1
ATOM 1323 O O . LEU A 1 167 ? 5.735 -3.092 7.370 1.00 90.19 167 LEU A O 1
ATOM 1327 N N . LEU A 1 168 ? 7.125 -1.356 7.007 1.00 91.06 168 LEU A N 1
ATOM 1328 C CA . LEU A 1 168 ? 6.795 -0.613 8.210 1.00 91.06 168 LEU A CA 1
ATOM 1329 C C . LEU A 1 168 ? 5.583 0.283 7.932 1.00 91.06 168 LEU A C 1
ATOM 1331 O O . LEU A 1 168 ? 5.607 1.102 7.005 1.00 91.06 168 LEU A O 1
ATOM 1335 N N . ILE A 1 169 ? 4.549 0.163 8.761 1.00 89.06 169 ILE A N 1
ATOM 1336 C CA . ILE A 1 169 ? 3.380 1.044 8.753 1.00 89.06 169 ILE A CA 1
ATOM 1337 C C . ILE A 1 169 ? 3.597 2.119 9.817 1.00 89.06 169 ILE A C 1
ATOM 1339 O O . ILE A 1 169 ? 3.779 1.828 10.999 1.00 89.06 169 ILE A O 1
ATOM 1343 N N . THR A 1 170 ? 3.585 3.379 9.398 1.00 89.31 170 THR A N 1
ATOM 1344 C CA . THR A 1 170 ? 3.750 4.544 10.277 1.00 89.31 170 THR A CA 1
ATOM 1345 C C . THR A 1 170 ? 2.657 5.568 10.029 1.00 89.31 170 THR A C 1
ATOM 1347 O O . THR A 1 170 ? 2.058 5.598 8.958 1.00 89.31 170 THR A O 1
ATOM 1350 N N . CYS A 1 171 ? 2.431 6.446 10.995 1.00 86.75 171 CYS A N 1
ATOM 1351 C CA . CYS A 1 171 ? 1.695 7.688 10.786 1.00 86.75 171 CYS A CA 1
ATOM 1352 C C . CYS A 1 171 ? 2.512 8.867 11.308 1.00 86.75 171 CYS A C 1
ATOM 1354 O O . CYS A 1 171 ? 3.421 8.707 12.133 1.00 86.75 171 CYS A O 1
ATOM 1356 N N . TRP A 1 172 ? 2.199 10.051 10.795 1.00 77.31 172 TRP A N 1
ATOM 1357 C CA . TRP A 1 172 ? 2.646 11.289 11.410 1.00 77.31 172 TRP A CA 1
ATOM 1358 C C . TRP A 1 172 ? 1.681 11.616 12.536 1.00 77.31 172 TRP A C 1
ATOM 1360 O O . TRP A 1 172 ? 0.495 11.762 12.280 1.00 77.31 172 TRP A O 1
ATOM 1370 N N . LEU A 1 173 ? 2.176 11.724 13.765 1.00 66.19 173 LEU A N 1
ATOM 1371 C CA . LEU A 1 173 ? 1.390 12.352 14.816 1.00 66.19 173 LEU A CA 1
ATOM 1372 C C . LEU A 1 173 ? 1.772 13.824 14.899 1.00 66.19 173 LEU A C 1
ATOM 1374 O O . LEU A 1 173 ? 2.970 14.137 14.944 1.00 66.19 173 LEU A O 1
ATOM 1378 N N . PRO A 1 174 ? 0.793 14.742 14.969 1.00 59.03 174 PRO A N 1
ATOM 1379 C CA . PRO A 1 174 ? 1.091 16.064 15.475 1.00 59.03 174 PRO A CA 1
ATOM 1380 C C . PRO A 1 174 ? 1.633 15.904 16.907 1.00 59.03 174 PRO A C 1
ATOM 1382 O O . PRO A 1 174 ? 1.078 15.125 17.690 1.00 59.03 174 PRO A O 1
ATOM 1385 N N . PRO A 1 175 ? 2.732 16.586 17.272 1.00 55.69 175 PRO A N 1
ATOM 1386 C CA . PRO A 1 175 ? 3.259 16.508 18.624 1.00 55.69 175 PRO A CA 1
ATOM 1387 C C . PRO A 1 175 ? 2.181 16.955 19.618 1.00 55.69 175 PRO A C 1
ATOM 1389 O O . PRO A 1 175 ? 1.598 18.030 19.482 1.00 55.69 175 PRO A O 1
ATOM 1392 N N . VAL A 1 176 ? 1.913 16.128 20.629 1.00 56.72 176 VAL A N 1
ATOM 1393 C CA . VAL A 1 176 ? 1.017 16.488 21.733 1.00 56.72 176 VAL A CA 1
ATOM 1394 C C . VAL A 1 176 ? 1.753 17.506 22.612 1.00 56.72 176 VAL A C 1
ATOM 1396 O O . VAL A 1 176 ? 2.559 17.137 23.461 1.00 56.72 176 VAL A O 1
ATOM 1399 N N . GLY A 1 177 ? 1.537 18.803 22.366 1.00 65.44 177 GLY A N 1
ATOM 1400 C CA . GLY A 1 177 ? 2.141 19.909 23.125 1.00 65.44 177 GLY A CA 1
ATOM 1401 C C . GLY A 1 177 ? 2.725 21.025 22.251 1.00 65.44 177 GLY A C 1
ATOM 1402 O O . GLY A 1 177 ? 2.629 20.989 21.026 1.00 65.44 177 GLY A O 1
ATOM 1403 N N . ARG A 1 178 ? 3.334 22.052 22.873 1.00 50.34 178 ARG A N 1
ATOM 1404 C CA . ARG A 1 178 ? 4.015 23.123 22.118 1.00 50.34 178 ARG A CA 1
ATOM 1405 C C . ARG A 1 178 ? 5.174 22.507 21.318 1.00 50.34 178 ARG A C 1
ATOM 1407 O O . ARG A 1 178 ? 6.084 21.951 21.936 1.00 50.34 178 ARG A O 1
ATOM 1414 N N . PRO A 1 179 ? 5.181 22.617 19.980 1.00 48.31 179 PRO A N 1
ATOM 1415 C CA . PRO A 1 179 ? 6.207 21.999 19.158 1.00 48.31 179 PRO A CA 1
ATOM 1416 C C . PRO A 1 179 ? 7.566 22.637 19.459 1.00 48.31 179 PRO A C 1
ATOM 1418 O O . PRO A 1 179 ? 7.797 23.814 19.175 1.00 48.31 179 PRO A O 1
ATOM 1421 N N . LYS A 1 180 ? 8.506 21.855 20.001 1.00 56.25 180 LYS A N 1
ATOM 1422 C CA . LYS A 1 180 ? 9.926 22.158 19.799 1.00 56.25 180 LYS A CA 1
ATOM 1423 C C . LYS A 1 180 ? 10.192 21.916 18.314 1.00 56.25 180 LYS A C 1
ATOM 1425 O O . LYS A 1 180 ? 9.838 20.867 17.792 1.00 56.25 180 LYS A O 1
ATOM 1430 N N . LYS A 1 181 ? 10.744 22.923 17.636 1.00 50.19 181 LYS A N 1
ATOM 1431 C CA . LYS A 1 181 ? 10.735 23.163 16.177 1.00 50.19 181 LYS A CA 1
ATOM 1432 C C . LYS A 1 181 ? 11.185 22.027 15.223 1.00 50.19 181 LYS A C 1
ATOM 1434 O O . LYS A 1 181 ? 11.316 22.320 14.040 1.00 50.19 181 LYS A O 1
ATOM 1439 N N . ARG A 1 182 ? 11.455 20.783 15.649 1.00 49.28 182 ARG A N 1
ATOM 1440 C CA . ARG A 1 182 ? 12.015 19.734 14.768 1.00 49.28 182 ARG A CA 1
ATOM 1441 C C . ARG A 1 182 ? 11.532 18.288 14.946 1.00 49.28 182 ARG A C 1
ATOM 1443 O O . ARG A 1 182 ? 11.832 17.494 14.060 1.00 49.28 182 ARG A O 1
ATOM 1450 N N . ASP A 1 183 ? 10.735 17.939 15.954 1.00 47.78 183 ASP A N 1
ATOM 1451 C CA . ASP A 1 183 ? 10.424 16.518 16.197 1.00 47.78 183 ASP A CA 1
ATOM 1452 C C . ASP A 1 183 ? 8.982 16.160 15.833 1.00 47.78 183 ASP A C 1
ATOM 1454 O O . ASP A 1 183 ? 8.082 16.105 16.670 1.00 47.78 183 ASP A O 1
ATOM 1458 N N . LEU A 1 184 ? 8.762 15.889 14.546 1.00 57.31 184 LEU A N 1
ATOM 1459 C CA . LEU A 1 184 ? 7.620 15.088 14.118 1.00 57.31 184 LEU A CA 1
ATOM 1460 C C . LEU A 1 184 ? 7.873 13.632 14.546 1.00 57.31 184 LEU A C 1
ATOM 1462 O O . LEU A 1 184 ? 8.635 12.906 13.900 1.00 57.31 184 LEU A O 1
ATOM 1466 N N . LEU A 1 185 ? 7.251 13.210 15.648 1.00 60.88 185 LEU A N 1
ATOM 1467 C CA . LEU A 1 185 ? 7.302 11.827 16.119 1.00 60.88 185 LEU A CA 1
ATOM 1468 C C . LEU A 1 185 ? 6.560 10.922 15.125 1.00 60.88 185 LEU A C 1
ATOM 1470 O O . LEU A 1 185 ? 5.353 11.039 14.914 1.00 60.88 185 LEU A O 1
ATOM 1474 N N . LYS A 1 186 ? 7.306 10.014 14.491 1.00 71.62 186 LYS A N 1
ATOM 1475 C CA . LYS A 1 186 ? 6.739 8.932 13.682 1.00 71.62 186 LYS A CA 1
ATOM 1476 C C . LYS A 1 186 ? 6.344 7.805 14.619 1.00 71.62 186 LYS A C 1
ATOM 1478 O O . LYS A 1 186 ? 7.224 7.162 15.189 1.00 71.62 186 LYS A O 1
ATOM 1483 N N . THR A 1 187 ? 5.051 7.532 14.728 1.00 80.88 187 THR A N 1
ATOM 1484 C CA . THR A 1 187 ? 4.584 6.370 15.487 1.00 80.88 187 THR A CA 1
ATOM 1485 C C . THR A 1 187 ? 4.456 5.179 14.566 1.00 80.88 187 THR A C 1
ATOM 1487 O O . THR A 1 187 ? 3.843 5.243 13.495 1.00 80.88 187 THR A O 1
ATOM 1490 N N . LYS A 1 188 ? 5.076 4.085 14.996 1.00 86.38 188 LYS A N 1
ATOM 1491 C CA . LYS A 1 188 ? 4.957 2.778 14.373 1.00 86.38 188 LYS A CA 1
ATOM 1492 C C . LYS A 1 188 ? 3.591 2.190 14.707 1.00 86.38 188 LYS A C 1
ATOM 1494 O O . LYS A 1 188 ? 3.252 2.061 15.876 1.00 86.38 188 LYS A O 1
ATOM 1499 N N . LEU A 1 189 ? 2.837 1.840 13.672 1.00 84.69 189 LEU A N 1
ATOM 1500 C CA . LEU A 1 189 ? 1.516 1.222 13.786 1.00 84.69 189 LEU A CA 1
ATOM 1501 C C . LEU A 1 189 ? 1.590 -0.305 13.681 1.00 84.69 189 LEU A C 1
ATOM 1503 O O . LEU A 1 189 ? 0.773 -1.000 14.267 1.00 84.69 189 LEU A O 1
ATOM 1507 N N . GLY A 1 190 ? 2.572 -0.828 12.945 1.00 85.75 190 GLY A N 1
ATOM 1508 C CA . GLY A 1 190 ? 2.792 -2.263 12.792 1.00 85.75 190 GLY A CA 1
ATOM 1509 C C . GLY A 1 190 ? 3.736 -2.575 11.640 1.00 85.75 190 GLY A C 1
ATOM 1510 O O . GLY A 1 190 ? 4.178 -1.667 10.933 1.00 85.75 190 GLY A O 1
ATOM 1511 N N . ASP A 1 191 ? 4.021 -3.862 11.457 1.00 88.00 191 ASP A N 1
ATOM 1512 C CA . ASP A 1 191 ? 4.904 -4.366 10.410 1.00 88.00 191 ASP A CA 1
ATOM 1513 C C . ASP A 1 191 ? 4.275 -5.552 9.682 1.00 88.00 191 ASP A C 1
ATOM 1515 O O . ASP A 1 191 ? 3.616 -6.399 10.286 1.00 88.00 191 ASP A O 1
ATOM 1519 N N . ILE A 1 192 ? 4.550 -5.651 8.385 1.00 89.06 192 ILE A N 1
ATOM 1520 C CA . ILE A 1 192 ? 4.191 -6.813 7.572 1.00 89.06 192 ILE A CA 1
ATOM 1521 C C . ILE A 1 192 ? 5.436 -7.247 6.804 1.00 89.06 192 ILE A C 1
ATOM 1523 O O . ILE A 1 192 ? 6.106 -6.413 6.199 1.00 89.06 192 ILE A O 1
ATOM 1527 N N . GLN A 1 193 ? 5.766 -8.533 6.822 1.00 90.31 193 GLN A N 1
ATOM 1528 C CA . GLN A 1 193 ? 6.970 -9.069 6.196 1.00 90.31 193 GLN A CA 1
ATOM 1529 C C . GLN A 1 193 ? 6.623 -10.025 5.059 1.00 90.31 193 GLN A C 1
ATOM 1531 O O . GLN A 1 193 ? 5.800 -10.919 5.225 1.00 90.31 193 GLN A O 1
ATOM 1536 N N . LEU A 1 194 ? 7.294 -9.853 3.920 1.00 86.06 194 LEU A N 1
ATOM 1537 C CA . LEU A 1 194 ? 7.328 -10.809 2.820 1.00 86.06 194 LEU A CA 1
ATOM 1538 C C . LEU A 1 194 ? 8.594 -11.672 2.935 1.00 86.06 194 LEU A C 1
ATOM 1540 O O . LEU A 1 194 ? 9.707 -11.143 3.011 1.00 86.06 194 LEU A O 1
ATOM 1544 N N . CYS A 1 195 ? 8.423 -12.991 2.925 1.00 83.50 195 CYS A N 1
ATOM 1545 C CA . CYS A 1 195 ? 9.485 -13.991 2.943 1.00 83.50 195 CYS A CA 1
ATOM 1546 C C . CYS A 1 195 ? 9.082 -15.163 2.040 1.00 83.50 195 CYS A C 1
ATOM 1548 O O . CYS A 1 195 ? 8.019 -15.737 2.246 1.00 83.50 195 CYS A O 1
ATOM 1550 N N . ILE A 1 196 ? 9.916 -15.519 1.055 1.00 82.31 196 ILE A N 1
ATOM 1551 C CA . ILE A 1 196 ? 9.701 -16.689 0.175 1.00 82.31 196 ILE A CA 1
ATOM 1552 C C . ILE A 1 196 ? 8.267 -16.705 -0.396 1.00 82.31 196 ILE A C 1
ATOM 1554 O O . ILE A 1 196 ? 7.511 -17.655 -0.216 1.00 82.31 196 ILE A O 1
ATOM 1558 N N . ASP A 1 197 ? 7.854 -15.601 -1.025 1.00 81.25 197 ASP A N 1
ATOM 1559 C CA . ASP A 1 197 ? 6.517 -15.453 -1.623 1.00 81.25 197 ASP A CA 1
ATOM 1560 C C . ASP A 1 197 ? 5.320 -15.574 -0.656 1.00 81.25 197 ASP A C 1
ATOM 1562 O O . ASP A 1 197 ? 4.173 -15.601 -1.106 1.00 81.25 197 ASP A O 1
ATOM 1566 N N . GLN A 1 198 ? 5.559 -15.579 0.658 1.00 84.12 198 GLN A N 1
ATOM 1567 C CA . GLN A 1 198 ? 4.536 -15.547 1.701 1.00 84.12 198 GLN A CA 1
ATOM 1568 C C . GLN A 1 198 ? 4.621 -14.249 2.491 1.00 84.12 198 GLN A C 1
ATOM 1570 O O . GLN A 1 198 ? 5.711 -13.773 2.813 1.00 84.12 198 GLN A O 1
ATOM 1575 N N . MET A 1 199 ? 3.466 -13.673 2.815 1.00 84.38 199 MET A N 1
ATOM 1576 C CA . MET A 1 199 ? 3.391 -12.428 3.567 1.00 84.38 199 MET A CA 1
ATOM 1577 C C . MET A 1 199 ? 2.668 -12.638 4.892 1.00 84.38 199 MET A C 1
ATOM 1579 O O . MET A 1 199 ? 1.516 -13.074 4.909 1.00 84.38 199 MET A O 1
ATOM 1583 N N . ALA A 1 200 ? 3.348 -12.292 5.981 1.00 85.00 200 ALA A N 1
ATOM 1584 C CA . ALA A 1 200 ? 2.865 -12.449 7.345 1.00 85.00 200 ALA A CA 1
ATOM 1585 C C . ALA A 1 200 ? 2.924 -11.116 8.097 1.00 85.00 200 ALA A C 1
ATOM 1587 O O . ALA A 1 200 ? 3.817 -10.292 7.879 1.00 85.00 200 ALA A O 1
ATOM 1588 N N . VAL A 1 201 ? 1.960 -10.902 8.988 1.00 83.44 201 VAL A N 1
ATOM 1589 C CA . VAL A 1 201 ? 1.985 -9.782 9.932 1.00 83.44 201 VAL A CA 1
ATOM 1590 C C . VAL A 1 201 ? 2.905 -10.149 11.086 1.00 83.44 201 VAL A C 1
ATOM 1592 O O . VAL A 1 201 ? 2.791 -11.244 11.631 1.00 83.44 201 VAL A O 1
ATOM 1595 N N . LEU A 1 202 ? 3.814 -9.245 11.447 1.00 80.94 202 LEU A N 1
ATOM 1596 C CA . LEU A 1 202 ? 4.698 -9.465 12.587 1.00 80.94 202 LEU A CA 1
ATOM 1597 C C . LEU A 1 202 ? 3.981 -9.063 13.872 1.00 80.94 202 LEU A C 1
ATOM 1599 O O . LEU A 1 202 ? 3.383 -7.986 13.952 1.00 80.94 202 LEU A O 1
ATOM 1603 N N . THR A 1 203 ? 4.056 -9.919 14.883 1.00 72.81 203 THR A N 1
ATOM 1604 C CA . THR A 1 203 ? 3.523 -9.611 16.208 1.00 72.81 203 THR A CA 1
ATOM 1605 C C . THR A 1 203 ? 4.469 -8.672 16.955 1.00 72.81 203 THR A C 1
ATOM 1607 O O . THR A 1 203 ? 5.631 -8.497 16.590 1.00 72.81 203 THR A O 1
ATOM 1610 N N . GLN A 1 204 ? 3.987 -8.049 18.032 1.00 58.56 204 GLN A N 1
ATOM 1611 C CA . GLN A 1 204 ? 4.811 -7.154 18.850 1.00 58.56 204 GLN A CA 1
ATOM 1612 C C . GLN A 1 204 ? 6.033 -7.868 19.461 1.00 58.56 204 GLN A C 1
ATOM 1614 O O . GLN A 1 204 ? 7.052 -7.219 19.681 1.00 58.56 204 GLN A O 1
ATOM 1619 N N . ALA A 1 205 ? 5.958 -9.187 19.677 1.00 52.16 205 ALA A N 1
ATOM 1620 C CA . ALA A 1 205 ? 7.085 -10.005 20.126 1.00 52.16 205 ALA A CA 1
ATOM 1621 C C . ALA A 1 205 ? 8.174 -10.131 19.043 1.00 52.16 205 ALA A C 1
ATOM 1623 O O . ALA A 1 205 ? 9.350 -9.932 19.336 1.00 52.16 205 ALA A O 1
ATOM 1624 N N . ASP A 1 206 ? 7.783 -10.328 17.779 1.00 54.28 206 ASP A N 1
ATOM 1625 C CA . ASP A 1 206 ? 8.709 -10.478 16.640 1.00 54.28 206 ASP A CA 1
ATOM 1626 C C . ASP A 1 206 ? 9.473 -9.180 16.312 1.00 54.28 206 ASP A C 1
ATOM 1628 O O . ASP A 1 206 ? 10.492 -9.176 15.620 1.00 54.28 206 ASP A O 1
ATOM 1632 N N . VAL A 1 207 ? 8.973 -8.035 16.788 1.00 50.88 207 VAL A N 1
ATOM 1633 C CA . VAL A 1 207 ? 9.565 -6.713 16.548 1.00 50.88 207 VAL A CA 1
ATOM 1634 C C . VAL A 1 207 ? 10.849 -6.484 17.354 1.00 50.88 207 VAL A C 1
ATOM 1636 O O . VAL A 1 207 ? 11.696 -5.711 16.901 1.00 50.88 207 VAL A O 1
ATOM 1639 N N . PHE A 1 208 ? 11.013 -7.130 18.513 1.00 43.09 208 PHE A N 1
ATOM 1640 C CA . PHE A 1 208 ? 12.138 -6.875 19.423 1.00 43.09 208 PHE A CA 1
ATOM 1641 C C . PHE A 1 208 ? 13.477 -7.464 18.950 1.00 43.09 208 PHE A C 1
ATOM 1643 O O . PHE A 1 208 ? 14.524 -6.980 19.375 1.00 43.09 208 PHE A O 1
ATOM 1650 N N . GLU A 1 209 ? 13.474 -8.442 18.041 1.00 43.47 209 GLU A N 1
ATOM 1651 C CA . GLU A 1 209 ? 14.700 -9.136 17.615 1.00 43.47 209 GLU A CA 1
ATOM 1652 C C . GLU A 1 209 ? 15.453 -8.473 16.446 1.00 43.47 209 GLU A C 1
ATOM 1654 O O . GLU A 1 209 ? 16.591 -8.841 16.166 1.00 43.47 209 GLU A O 1
ATOM 1659 N N . LEU A 1 210 ? 14.880 -7.472 15.765 1.00 42.34 210 LEU A N 1
ATOM 1660 C CA . LEU A 1 210 ? 15.502 -6.861 14.579 1.00 42.34 210 LEU A CA 1
ATOM 1661 C C . LEU A 1 210 ? 15.797 -5.369 14.762 1.00 42.34 210 LEU A C 1
ATOM 1663 O O . LEU A 1 210 ? 15.039 -4.504 14.318 1.00 42.34 210 LEU A O 1
ATOM 1667 N N . HIS A 1 211 ? 16.949 -5.070 15.361 1.00 35.34 211 HIS A N 1
ATOM 1668 C CA . HIS A 1 211 ? 17.553 -3.738 15.356 1.00 35.34 211 HIS A CA 1
ATOM 1669 C C . HIS A 1 211 ? 18.870 -3.756 14.565 1.00 35.34 211 HIS A C 1
ATOM 1671 O O . HIS A 1 211 ? 19.935 -3.994 15.125 1.00 35.34 211 HIS A O 1
ATOM 1677 N N . THR A 1 212 ? 18.815 -3.454 13.266 1.00 33.78 212 THR A N 1
ATOM 1678 C CA . THR A 1 212 ? 20.017 -3.166 12.463 1.00 33.78 212 THR A CA 1
ATOM 1679 C C . THR A 1 212 ? 19.723 -2.211 11.304 1.00 33.78 212 THR A C 1
ATOM 1681 O O . THR A 1 212 ? 18.577 -2.010 10.906 1.00 33.78 212 THR A O 1
ATOM 1684 N N . SER A 1 213 ? 20.793 -1.549 10.860 1.00 34.12 213 SER A N 1
ATOM 1685 C CA . SER A 1 213 ? 20.902 -0.315 10.066 1.00 34.12 213 SER A CA 1
ATOM 1686 C C . SER A 1 213 ? 19.909 -0.108 8.915 1.00 34.12 213 SER A C 1
ATOM 1688 O O . SER A 1 213 ? 19.617 -1.006 8.133 1.00 34.12 213 SER A O 1
ATOM 1690 N N . ILE A 1 214 ? 19.462 1.146 8.799 1.00 29.91 214 ILE A N 1
ATOM 1691 C CA . ILE A 1 214 ? 18.382 1.631 7.938 1.00 29.91 214 ILE A CA 1
ATOM 1692 C C . ILE A 1 214 ? 18.961 2.207 6.639 1.00 29.91 214 ILE A C 1
ATOM 1694 O O . ILE A 1 214 ? 19.637 3.232 6.682 1.00 29.91 214 ILE A O 1
ATOM 1698 N N . GLU A 1 215 ? 18.595 1.645 5.488 1.00 31.66 215 GLU A N 1
ATOM 1699 C CA . GLU A 1 215 ? 18.641 2.359 4.206 1.00 31.66 215 GLU A CA 1
ATOM 1700 C C . GLU A 1 215 ? 17.211 2.622 3.718 1.00 31.66 215 GLU A C 1
ATOM 1702 O O . GLU A 1 215 ? 16.354 1.737 3.696 1.00 31.66 215 GLU A O 1
ATOM 1707 N N . VAL A 1 216 ? 16.919 3.887 3.404 1.00 30.25 216 VAL A N 1
ATOM 1708 C CA . VAL A 1 216 ? 15.568 4.365 3.084 1.00 30.25 216 VAL A CA 1
ATOM 1709 C C . VAL A 1 216 ? 15.383 4.395 1.571 1.00 30.25 216 VAL A C 1
ATOM 1711 O O . VAL A 1 216 ? 15.906 5.283 0.904 1.00 30.25 216 VAL A O 1
ATOM 1714 N N . PHE A 1 217 ? 14.553 3.501 1.034 1.00 29.53 217 PHE A N 1
ATOM 1715 C CA . PHE A 1 217 ? 14.032 3.657 -0.324 1.00 29.53 217 PHE A CA 1
ATOM 1716 C C . PHE A 1 217 ? 12.837 4.618 -0.314 1.00 29.53 217 PHE A C 1
ATOM 1718 O O . PHE A 1 217 ? 11.784 4.334 0.263 1.00 29.53 217 PHE A O 1
ATOM 1725 N N . GLN A 1 218 ? 12.992 5.780 -0.950 1.00 28.31 218 GLN A N 1
ATOM 1726 C CA . GLN A 1 218 ? 11.888 6.707 -1.191 1.00 28.31 218 GLN A CA 1
ATOM 1727 C C . GLN A 1 218 ? 11.113 6.268 -2.437 1.00 28.31 218 GLN A C 1
ATOM 1729 O O . GLN A 1 218 ? 11.449 6.627 -3.558 1.00 28.31 218 GLN A O 1
ATOM 1734 N N . SER A 1 219 ? 10.052 5.496 -2.235 1.00 29.98 219 SER A N 1
ATOM 1735 C CA . SER A 1 219 ? 9.016 5.272 -3.245 1.00 29.98 219 SER A CA 1
ATOM 1736 C C . SER A 1 219 ? 7.656 5.442 -2.575 1.00 29.98 219 SER A C 1
ATOM 1738 O O . SER A 1 219 ? 6.952 4.476 -2.288 1.00 29.98 219 SER A O 1
ATOM 1740 N N . THR A 1 220 ? 7.297 6.688 -2.277 1.00 30.72 220 THR A N 1
ATOM 1741 C CA . THR A 1 220 ? 5.914 7.054 -1.954 1.00 30.72 220 THR A CA 1
ATOM 1742 C C . THR A 1 220 ? 5.324 7.741 -3.169 1.00 30.72 220 THR A C 1
ATOM 1744 O O . THR A 1 220 ? 5.753 8.839 -3.514 1.00 30.72 220 THR A O 1
ATOM 1747 N N . PHE A 1 221 ? 4.308 7.133 -3.781 1.00 31.16 221 PHE A N 1
ATOM 1748 C CA . PHE A 1 221 ? 3.386 7.873 -4.633 1.00 31.16 221 PHE A CA 1
ATOM 1749 C C . PHE A 1 221 ? 2.520 8.751 -3.717 1.00 31.16 221 PHE A C 1
ATOM 1751 O O . PHE A 1 221 ? 1.442 8.362 -3.280 1.00 31.16 221 PHE A O 1
ATOM 1758 N N . GLN A 1 222 ? 3.042 9.914 -3.338 1.00 34.69 222 GLN A N 1
ATOM 1759 C CA . GLN A 1 222 ? 2.215 11.029 -2.898 1.00 34.69 222 GLN A CA 1
ATOM 1760 C C . GLN A 1 222 ? 1.975 11.870 -4.140 1.00 34.69 222 GLN A C 1
ATOM 1762 O O . GLN A 1 222 ? 2.925 12.253 -4.820 1.00 34.69 222 GLN A O 1
ATOM 1767 N N . GLN A 1 223 ? 0.710 12.117 -4.462 1.00 34.59 223 GLN A N 1
ATOM 1768 C CA . GLN A 1 223 ? 0.360 13.126 -5.448 1.00 34.59 223 GLN A CA 1
ATOM 1769 C C . GLN A 1 223 ? 0.973 14.446 -4.963 1.00 34.59 223 GLN A C 1
ATOM 1771 O O . GLN A 1 223 ? 0.523 15.008 -3.968 1.00 34.59 223 GLN A O 1
ATOM 1776 N N . LEU A 1 224 ? 2.056 14.879 -5.611 1.00 29.08 224 LEU A N 1
ATOM 1777 C CA . LEU A 1 224 ? 2.637 16.200 -5.411 1.00 29.08 224 LEU A CA 1
ATOM 1778 C C . LEU A 1 224 ? 1.555 17.208 -5.794 1.00 29.08 224 LEU A C 1
ATOM 1780 O O . LEU A 1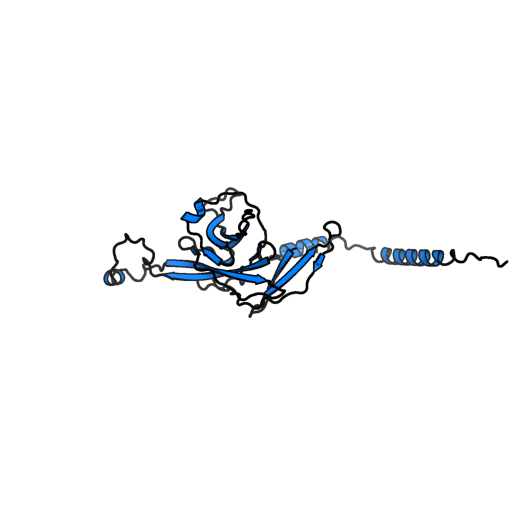 224 ? 1.227 17.362 -6.970 1.00 29.08 224 LEU A O 1
ATOM 1784 N N . ILE A 1 225 ? 0.957 17.843 -4.790 1.00 31.33 225 ILE A N 1
ATOM 1785 C CA . ILE A 1 225 ? 0.173 19.052 -5.001 1.00 31.33 225 ILE A CA 1
ATOM 1786 C C . ILE A 1 225 ? 1.211 20.138 -5.261 1.00 31.33 225 ILE A C 1
ATOM 1788 O O . ILE A 1 225 ? 1.861 20.616 -4.335 1.00 31.33 225 ILE A O 1
ATOM 1792 N N . ILE A 1 226 ? 1.404 20.487 -6.530 1.00 29.02 226 ILE A N 1
ATOM 1793 C CA . ILE A 1 226 ? 1.978 21.785 -6.870 1.00 29.02 226 ILE A CA 1
ATOM 1794 C C . ILE A 1 226 ? 0.878 22.783 -6.504 1.00 29.02 226 ILE A C 1
ATOM 1796 O O . ILE A 1 226 ? -0.127 22.883 -7.202 1.00 29.02 226 ILE A O 1
ATOM 1800 N N . THR A 1 227 ? 0.988 23.417 -5.338 1.00 31.69 227 THR A N 1
ATOM 1801 C CA . THR A 1 227 ? 0.127 24.545 -4.971 1.00 31.69 227 THR A CA 1
ATOM 1802 C C . THR A 1 227 ? 0.441 25.715 -5.900 1.00 31.69 227 THR A C 1
ATOM 1804 O O . THR A 1 227 ? 1.616 26.012 -6.108 1.00 31.69 227 THR A O 1
ATOM 1807 N N . ASP A 1 228 ? -0.590 26.390 -6.422 1.00 38.38 228 ASP A N 1
ATOM 1808 C CA . ASP A 1 228 ? -0.498 27.499 -7.397 1.00 38.38 228 ASP A CA 1
ATOM 1809 C C . ASP A 1 228 ? 0.487 28.620 -7.010 1.00 38.38 228 ASP A C 1
ATOM 1811 O O . ASP A 1 228 ? 1.008 29.312 -7.877 1.00 38.38 228 ASP A O 1
ATOM 1815 N N . GLN A 1 229 ? 0.839 28.758 -5.729 1.00 37.75 229 GLN A N 1
ATOM 1816 C CA . GLN A 1 229 ? 1.872 29.699 -5.274 1.00 37.75 229 GLN A CA 1
ATOM 1817 C C . GLN A 1 229 ? 3.270 29.400 -5.845 1.00 37.75 229 GLN A C 1
ATOM 1819 O O . GLN A 1 229 ? 4.033 30.322 -6.094 1.00 37.75 229 GLN A O 1
ATOM 1824 N N . SER A 1 230 ? 3.591 28.134 -6.136 1.00 38.12 230 SER A N 1
ATOM 1825 C CA . SER A 1 230 ? 4.833 27.759 -6.832 1.00 38.12 230 SER A CA 1
ATOM 1826 C C . SER A 1 230 ? 4.751 27.984 -8.346 1.00 38.12 230 SER A C 1
ATOM 1828 O O . SER A 1 230 ? 5.794 28.038 -8.996 1.00 38.12 230 SER A O 1
ATOM 1830 N N . ALA A 1 231 ? 3.547 28.083 -8.916 1.00 40.50 231 ALA A N 1
ATOM 1831 C CA . ALA A 1 231 ? 3.364 28.394 -10.328 1.00 40.50 231 ALA A CA 1
ATOM 1832 C C . ALA A 1 231 ? 3.490 29.904 -10.578 1.00 40.50 231 ALA A C 1
ATOM 1834 O O . ALA A 1 231 ? 4.052 30.284 -11.599 1.00 40.50 231 ALA A O 1
ATOM 1835 N N . GLU A 1 232 ? 3.059 30.757 -9.639 1.00 42.41 232 GLU A N 1
ATOM 1836 C CA . GLU A 1 232 ? 3.277 32.208 -9.728 1.00 42.41 232 GLU A CA 1
ATOM 1837 C C . GLU A 1 232 ? 4.740 32.623 -9.533 1.00 42.41 232 GLU A C 1
ATOM 1839 O O . GLU A 1 232 ? 5.189 33.511 -10.247 1.00 42.41 232 GLU A O 1
ATOM 1844 N N . ASP A 1 233 ? 5.516 31.962 -8.667 1.00 42.75 233 ASP A N 1
ATOM 1845 C CA . ASP A 1 233 ? 6.953 32.268 -8.524 1.00 42.75 233 ASP A CA 1
ATOM 1846 C C . ASP A 1 233 ? 7.771 31.862 -9.766 1.00 42.75 233 ASP A C 1
ATOM 1848 O O . ASP A 1 233 ? 8.743 32.527 -10.120 1.00 42.75 233 ASP A O 1
ATOM 1852 N N . VAL A 1 234 ? 7.353 30.816 -10.489 1.00 45.66 234 VAL A N 1
ATOM 1853 C CA . VAL A 1 234 ? 7.955 30.448 -11.787 1.00 45.66 234 VAL A CA 1
ATOM 1854 C C . VAL A 1 234 ? 7.492 31.388 -12.907 1.00 45.66 234 VAL A C 1
ATOM 1856 O O . VAL A 1 234 ? 8.244 31.628 -13.847 1.00 45.66 234 VAL A O 1
ATOM 1859 N N . ARG A 1 235 ? 6.284 31.958 -12.802 1.00 40.50 235 ARG A N 1
ATOM 1860 C CA . ARG A 1 235 ? 5.753 32.931 -13.769 1.00 40.50 235 ARG A CA 1
ATOM 1861 C C . ARG A 1 235 ? 6.363 34.324 -13.583 1.00 40.50 235 ARG A C 1
ATOM 1863 O O . ARG A 1 235 ? 6.733 34.948 -14.567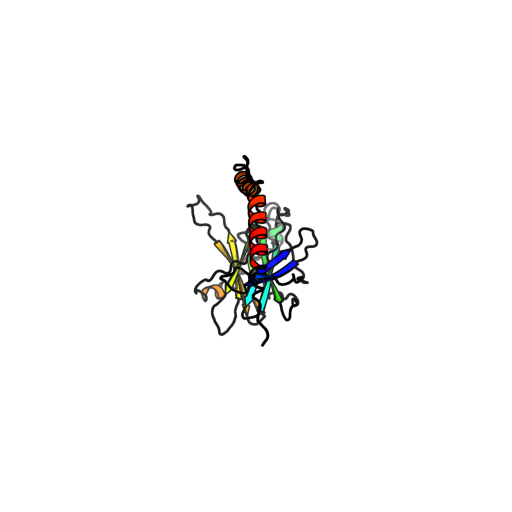 1.00 40.50 235 ARG A O 1
ATOM 1870 N N . LYS A 1 236 ? 6.575 34.760 -12.336 1.00 41.31 236 LYS A N 1
ATOM 1871 C CA . LYS A 1 236 ? 7.272 36.014 -12.004 1.00 41.31 236 LYS A CA 1
ATOM 1872 C C . LYS A 1 236 ? 8.762 35.983 -12.323 1.00 41.31 236 LYS A C 1
ATOM 1874 O O . LYS A 1 236 ? 9.322 37.019 -12.637 1.00 41.31 236 LYS A O 1
ATOM 1879 N N . GLY A 1 237 ? 9.389 34.806 -12.321 1.00 39.94 237 GLY A N 1
ATOM 1880 C CA . GLY A 1 237 ? 10.763 34.646 -12.807 1.00 39.94 237 GLY A CA 1
ATOM 1881 C C . GLY A 1 237 ? 10.925 34.764 -14.329 1.00 39.94 237 GLY A C 1
ATOM 1882 O O . GLY A 1 237 ? 12.051 34.684 -14.804 1.00 39.94 237 GLY A O 1
ATOM 1883 N N . PHE A 1 238 ? 9.831 34.914 -15.087 1.00 42.09 238 PHE A N 1
ATOM 1884 C CA . PHE A 1 238 ? 9.835 35.018 -16.552 1.00 42.09 238 PHE A CA 1
ATOM 1885 C C . PHE A 1 238 ? 9.198 36.309 -17.093 1.00 42.09 238 PHE A C 1
ATOM 1887 O O . PHE A 1 238 ? 9.226 36.519 -18.302 1.00 42.09 238 PHE A O 1
ATOM 1894 N N . GLU A 1 239 ? 8.632 37.163 -16.236 1.00 43.16 239 GLU A N 1
ATOM 1895 C CA . GLU A 1 239 ? 7.979 38.418 -16.651 1.00 43.16 239 GLU A CA 1
ATOM 1896 C C . GLU A 1 239 ? 8.817 39.681 -16.360 1.00 43.16 239 GLU A C 1
ATOM 1898 O O . GLU A 1 239 ? 8.409 40.759 -16.777 1.00 43.16 239 GLU A O 1
ATOM 1903 N N . ASP A 1 240 ? 9.999 39.561 -15.738 1.00 42.62 240 ASP A N 1
ATOM 1904 C CA . ASP A 1 240 ? 10.891 40.705 -15.446 1.00 42.62 240 ASP A CA 1
ATOM 1905 C C . ASP A 1 240 ? 12.040 40.913 -16.465 1.00 42.62 240 ASP A C 1
ATOM 1907 O O . ASP A 1 240 ? 12.818 41.847 -16.304 1.00 42.62 240 ASP A O 1
ATOM 1911 N N . ASP A 1 241 ? 12.123 40.120 -17.543 1.00 46.72 241 ASP A N 1
ATOM 1912 C CA . ASP A 1 241 ? 13.135 40.277 -18.615 1.00 46.72 241 ASP A CA 1
ATOM 1913 C C . ASP A 1 241 ? 12.490 40.389 -20.014 1.00 46.72 241 ASP A C 1
ATOM 1915 O O . ASP A 1 241 ? 12.898 39.732 -20.974 1.00 46.72 241 ASP A O 1
ATOM 1919 N N . ALA A 1 242 ? 11.444 41.205 -20.141 1.00 52.38 242 ALA A N 1
ATOM 1920 C CA . ALA A 1 242 ? 10.864 41.557 -21.436 1.00 52.38 242 ALA A CA 1
ATOM 1921 C C . ALA A 1 242 ? 10.968 43.066 -21.685 1.00 52.38 242 ALA A C 1
ATOM 1923 O O . ALA A 1 242 ? 9.967 43.770 -21.636 1.00 52.38 242 ALA A O 1
ATOM 1924 N N . ASP A 1 243 ? 12.183 43.523 -21.988 1.00 44.56 243 ASP A N 1
ATOM 1925 C CA . ASP A 1 243 ? 12.426 44.720 -22.793 1.00 44.56 243 ASP A CA 1
ATOM 1926 C C . ASP A 1 243 ? 13.477 44.360 -23.861 1.00 44.56 243 ASP A C 1
ATOM 1928 O O . ASP A 1 243 ? 14.591 43.972 -23.523 1.00 44.56 243 ASP A O 1
ATOM 1932 N N . ASP A 1 244 ? 13.031 44.424 -25.122 1.00 52.84 244 ASP A N 1
ATOM 1933 C CA . ASP A 1 244 ? 13.725 44.551 -26.416 1.00 52.84 244 ASP A CA 1
ATOM 1934 C C . ASP A 1 244 ? 15.080 43.834 -26.681 1.00 52.84 244 ASP A C 1
ATOM 1936 O O . ASP A 1 244 ? 16.031 43.904 -25.917 1.00 52.84 244 ASP A O 1
ATOM 1940 N N . ASP A 1 245 ? 15.186 43.232 -27.882 1.00 51.91 245 ASP A N 1
ATOM 1941 C CA . ASP A 1 245 ? 16.421 42.788 -28.584 1.00 51.91 245 ASP A CA 1
ATOM 1942 C C . ASP A 1 245 ? 16.796 41.283 -28.637 1.00 51.91 245 ASP A C 1
ATOM 1944 O O . ASP A 1 245 ? 17.976 40.931 -28.580 1.00 51.91 245 ASP A O 1
ATOM 1948 N N . ILE A 1 246 ? 15.851 40.355 -28.877 1.00 44.66 246 ILE A N 1
ATOM 1949 C CA . ILE A 1 246 ? 16.202 38.928 -29.137 1.00 44.66 246 ILE A CA 1
ATOM 1950 C C . ILE A 1 246 ? 15.920 38.433 -30.573 1.00 44.66 246 ILE A C 1
ATOM 1952 O O . ILE A 1 246 ? 16.523 37.446 -31.001 1.00 44.66 246 ILE A O 1
ATOM 1956 N N . GLU A 1 247 ? 15.126 39.126 -31.399 1.00 43.34 247 GLU A N 1
ATOM 1957 C CA . GLU A 1 2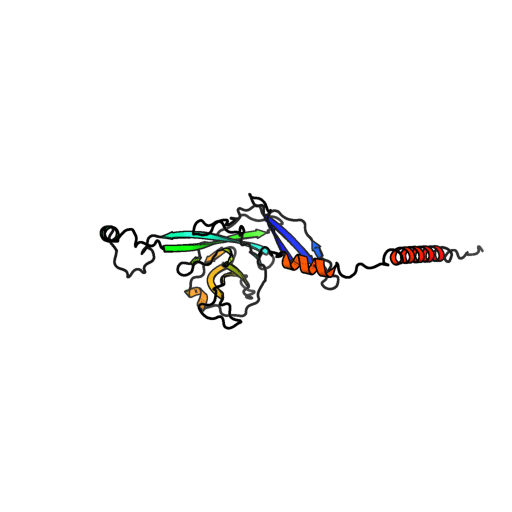47 ? 14.907 38.672 -32.793 1.00 43.34 247 GLU A CA 1
ATOM 1958 C C . GLU A 1 247 ? 16.065 38.975 -33.763 1.00 43.34 247 GLU A C 1
ATOM 1960 O O . GLU A 1 247 ? 16.161 38.348 -34.818 1.00 43.34 247 GLU A O 1
ATOM 1965 N N . THR A 1 248 ? 17.019 39.837 -33.401 1.00 51.34 248 THR A N 1
ATOM 1966 C CA . THR A 1 248 ? 18.147 40.186 -34.290 1.00 51.34 248 THR A CA 1
ATOM 1967 C C . THR A 1 248 ? 19.353 39.244 -34.129 1.00 51.34 248 THR A C 1
ATOM 1969 O O . THR A 1 248 ? 20.135 39.063 -35.061 1.00 51.34 248 THR A O 1
ATOM 1972 N N . ALA A 1 249 ? 19.502 38.575 -32.979 1.00 46.78 249 ALA A N 1
ATOM 1973 C CA . ALA A 1 249 ? 20.683 37.754 -32.680 1.00 46.78 249 ALA A CA 1
ATOM 1974 C C . ALA A 1 249 ? 20.598 36.313 -33.226 1.00 46.78 249 ALA A C 1
ATOM 1976 O O . ALA A 1 249 ? 21.617 35.729 -33.599 1.00 46.78 249 ALA A O 1
ATOM 1977 N N . LEU A 1 250 ? 19.391 35.742 -33.327 1.00 46.25 250 LEU A N 1
ATOM 1978 C CA . LEU A 1 250 ? 19.192 34.382 -33.849 1.00 46.25 250 LEU A CA 1
ATOM 1979 C C . LEU A 1 250 ? 19.228 34.318 -35.386 1.00 46.25 250 LEU A C 1
ATOM 1981 O O . LEU A 1 250 ? 19.634 33.299 -35.941 1.00 46.25 250 LEU A O 1
ATOM 1985 N N . GLY A 1 251 ? 18.880 35.412 -36.073 1.00 47.31 251 GLY A N 1
ATOM 1986 C CA . GLY A 1 251 ? 18.975 35.507 -37.534 1.00 47.31 251 GLY A CA 1
ATOM 1987 C C . GLY A 1 251 ? 20.418 35.584 -38.046 1.00 47.31 251 GLY A C 1
ATOM 1988 O O . GLY A 1 251 ? 20.754 34.950 -39.044 1.00 47.31 251 GLY A O 1
ATOM 1989 N N . GLN A 1 252 ? 21.298 36.294 -37.331 1.00 51.88 252 GLN A N 1
ATOM 1990 C CA . GLN A 1 252 ? 22.688 36.490 -37.756 1.00 51.88 252 GLN A CA 1
ATOM 1991 C C . GLN A 1 252 ? 23.548 35.226 -37.560 1.00 51.88 252 GLN A C 1
ATOM 1993 O O . GLN A 1 252 ? 24.357 34.886 -38.421 1.00 51.88 252 GLN A O 1
ATOM 1998 N N . ALA A 1 253 ? 23.321 34.476 -36.475 1.00 53.06 253 ALA A N 1
ATOM 1999 C CA . ALA A 1 253 ? 24.071 33.252 -36.181 1.00 53.06 253 ALA A CA 1
ATOM 2000 C C . ALA A 1 253 ? 23.775 32.107 -37.169 1.00 53.06 253 ALA A C 1
ATOM 2002 O O . ALA A 1 253 ? 24.655 31.304 -37.467 1.00 53.06 253 ALA A O 1
ATOM 2003 N N . ILE A 1 254 ? 22.553 32.045 -37.710 1.00 55.69 254 ILE A N 1
ATOM 2004 C CA . ILE A 1 254 ? 22.173 31.024 -38.696 1.00 55.69 254 ILE A CA 1
ATOM 2005 C C . ILE A 1 254 ? 22.781 31.338 -40.073 1.00 55.69 254 ILE A C 1
ATOM 2007 O O . ILE A 1 254 ? 23.198 30.416 -40.774 1.00 55.69 254 ILE A O 1
ATOM 2011 N N . GLN A 1 255 ? 22.904 32.617 -40.444 1.00 57.72 255 GLN A N 1
ATOM 2012 C CA . GLN A 1 255 ? 23.500 33.012 -41.724 1.00 57.72 255 GLN A CA 1
ATOM 2013 C C . GLN A 1 255 ? 25.028 32.799 -41.750 1.00 57.72 255 GLN A C 1
ATOM 2015 O O . GLN A 1 255 ? 25.559 32.285 -42.735 1.00 57.72 255 GLN A O 1
ATOM 2020 N N . ASP A 1 256 ? 25.722 33.068 -40.638 1.00 62.62 256 ASP A N 1
ATOM 2021 C CA . ASP A 1 256 ? 27.176 32.865 -40.519 1.00 62.62 256 ASP A CA 1
ATOM 2022 C C . ASP A 1 256 ? 27.592 31.375 -40.537 1.00 62.62 256 ASP A C 1
ATOM 2024 O O . ASP A 1 256 ? 28.715 31.032 -40.929 1.00 62.62 256 ASP A O 1
ATOM 2028 N N . GLU A 1 257 ? 26.700 30.464 -40.129 1.00 61.69 257 GLU A N 1
ATOM 2029 C CA . GLU A 1 257 ? 26.924 29.010 -40.164 1.00 61.69 257 GLU A CA 1
ATOM 2030 C C . GLU A 1 257 ? 26.731 28.432 -41.585 1.00 61.69 257 GLU A C 1
ATOM 2032 O O . GLU A 1 257 ? 27.414 27.477 -41.974 1.00 61.69 257 GLU A O 1
ATOM 2037 N N . ILE A 1 258 ? 25.845 29.037 -42.389 1.00 61.69 258 ILE A N 1
ATOM 2038 C CA . ILE A 1 258 ? 25.601 28.660 -43.792 1.00 61.69 258 ILE A CA 1
ATOM 2039 C C . ILE A 1 258 ? 26.791 29.085 -44.670 1.00 61.69 258 ILE A C 1
ATOM 2041 O O . ILE A 1 258 ? 27.358 28.251 -45.383 1.00 61.69 258 ILE A O 1
ATOM 2045 N N . ASP A 1 259 ? 27.282 30.318 -44.519 1.00 60.94 259 ASP A N 1
ATOM 2046 C CA . ASP A 1 259 ? 28.400 30.847 -45.321 1.00 60.94 259 ASP A CA 1
ATOM 2047 C C . ASP A 1 259 ? 29.756 30.164 -45.008 1.00 60.94 259 ASP A C 1
ATOM 2049 O O . ASP A 1 259 ? 30.676 30.117 -45.841 1.00 60.94 259 ASP A O 1
ATOM 2053 N N . LYS A 1 260 ? 29.893 29.565 -43.815 1.00 60.88 260 LYS A N 1
ATOM 2054 C CA . LYS A 1 260 ? 31.061 28.751 -43.427 1.00 60.88 260 LYS A CA 1
ATOM 2055 C C . LYS A 1 260 ? 31.096 27.377 -44.092 1.00 60.88 260 LYS A C 1
ATOM 2057 O O . LYS A 1 260 ? 32.192 26.858 -44.333 1.00 60.88 260 LYS A O 1
ATOM 2062 N N . ASN A 1 261 ? 29.941 26.778 -44.376 1.00 54.72 261 ASN A N 1
ATOM 2063 C CA . ASN A 1 261 ? 29.878 25.437 -44.957 1.00 54.72 261 ASN A CA 1
ATOM 2064 C C . ASN A 1 261 ? 30.075 25.452 -46.479 1.00 54.72 261 ASN A C 1
ATOM 2066 O O . ASN A 1 261 ? 30.780 24.581 -46.998 1.00 54.72 261 ASN A O 1
ATOM 2070 N N . ASP A 1 262 ? 29.611 26.493 -47.172 1.00 52.62 262 ASP A N 1
ATOM 2071 C CA . ASP A 1 262 ? 29.808 26.623 -48.622 1.00 52.62 262 ASP A CA 1
ATOM 2072 C C . ASP A 1 262 ? 31.278 26.881 -49.002 1.00 52.62 262 ASP A C 1
ATOM 2074 O O . ASP A 1 262 ? 31.793 26.331 -49.981 1.00 52.62 262 ASP A O 1
ATOM 2078 N N . ASN A 1 263 ? 32.036 27.591 -48.159 1.00 52.62 263 ASN A N 1
ATOM 2079 C CA . ASN A 1 263 ? 33.474 27.803 -48.372 1.00 52.62 263 ASN A CA 1
ATOM 2080 C C . ASN A 1 263 ? 34.346 26.559 -48.116 1.00 52.62 263 ASN A C 1
ATOM 2082 O O . ASN A 1 263 ? 35.511 26.513 -48.530 1.00 52.62 263 ASN A O 1
ATOM 2086 N N . LYS A 1 264 ? 33.808 25.527 -47.455 1.00 51.94 264 LYS A N 1
ATOM 2087 C CA . LYS A 1 264 ? 34.540 24.283 -47.170 1.00 51.94 264 LYS A CA 1
ATOM 2088 C C . LYS A 1 264 ? 34.422 23.264 -48.309 1.00 51.94 264 LYS A C 1
ATOM 2090 O O . LYS A 1 264 ? 35.326 22.446 -48.477 1.00 51.94 264 LYS A O 1
ATOM 2095 N N . ALA A 1 265 ? 33.378 23.360 -49.135 1.00 51.00 265 ALA A N 1
ATOM 2096 C CA . ALA A 1 265 ? 33.161 22.480 -50.284 1.00 51.00 265 ALA A CA 1
ATOM 2097 C C . ALA A 1 265 ? 34.058 22.813 -51.497 1.00 51.00 265 ALA A C 1
ATOM 2099 O O . ALA A 1 265 ? 34.393 21.924 -52.278 1.00 51.00 265 ALA A O 1
ATOM 2100 N N . ILE A 1 266 ? 34.534 24.058 -51.632 1.00 51.56 266 ILE A N 1
ATOM 2101 C CA . ILE A 1 266 ? 35.327 24.498 -52.799 1.00 51.56 266 ILE A CA 1
ATOM 2102 C C . ILE A 1 266 ? 36.824 24.120 -52.683 1.00 51.56 266 ILE A C 1
ATOM 2104 O O . ILE A 1 266 ? 37.530 24.042 -53.687 1.00 51.56 266 ILE A O 1
ATOM 2108 N N . LYS A 1 267 ? 37.334 23.789 -51.485 1.00 51.53 267 LYS A N 1
ATOM 2109 C CA . LYS A 1 267 ? 38.768 23.480 -51.264 1.00 51.53 267 LYS A CA 1
ATOM 2110 C C . LYS A 1 267 ? 39.173 22.001 -51.387 1.00 51.53 267 LYS A C 1
ATOM 2112 O O . LYS A 1 267 ? 40.357 21.705 -51.252 1.00 51.53 267 LYS A O 1
ATOM 2117 N N . ALA A 1 268 ? 38.250 21.080 -51.675 1.00 51.56 268 ALA A N 1
ATOM 2118 C CA . ALA A 1 268 ? 38.558 19.643 -51.785 1.00 51.56 268 ALA A CA 1
ATOM 2119 C C . ALA A 1 268 ? 38.760 19.128 -53.231 1.00 51.56 268 ALA A C 1
ATOM 2121 O O . ALA A 1 268 ? 39.077 17.956 -53.427 1.00 51.56 268 ALA A O 1
ATOM 2122 N N . GLY A 1 269 ? 38.624 19.985 -54.249 1.00 50.16 269 GLY A N 1
ATOM 2123 C CA . GLY A 1 269 ? 38.793 19.638 -55.669 1.00 50.16 269 GLY A CA 1
ATOM 2124 C C . GLY A 1 269 ? 40.214 19.856 -56.204 1.00 50.16 269 GLY A C 1
ATOM 2125 O O . GLY A 1 269 ? 40.398 20.571 -57.185 1.00 50.16 269 GLY A O 1
ATOM 2126 N N . GLY A 1 270 ? 41.232 19.294 -55.549 1.00 44.69 270 GLY A N 1
ATOM 2127 C CA . GLY A 1 270 ? 42.630 19.368 -55.991 1.00 44.69 270 GLY A CA 1
ATOM 2128 C C . GLY A 1 270 ? 42.976 18.284 -57.016 1.00 44.69 270 GLY A C 1
ATOM 2129 O O . GLY A 1 270 ? 43.175 17.127 -56.661 1.00 44.69 270 GLY A O 1
ATOM 2130 N N . SER A 1 271 ? 43.041 18.692 -58.282 1.00 50.12 271 SER A N 1
ATOM 2131 C CA . SER A 1 271 ? 43.387 17.927 -59.488 1.00 50.12 271 SER A CA 1
ATOM 2132 C C . SER A 1 271 ? 44.591 16.972 -59.340 1.00 50.12 271 SER A C 1
ATOM 2134 O O . SER A 1 271 ? 45.682 17.392 -58.954 1.00 50.12 271 SER A O 1
ATOM 2136 N N . ARG A 1 272 ? 44.417 15.692 -59.712 1.00 48.47 272 ARG A N 1
ATOM 2137 C CA . ARG A 1 272 ? 45.521 14.753 -59.999 1.00 48.47 272 ARG A CA 1
ATOM 2138 C C . ARG A 1 272 ? 45.835 14.792 -61.501 1.00 48.47 272 ARG A C 1
ATOM 2140 O O . ARG A 1 272 ? 44.922 14.545 -62.289 1.00 48.47 272 ARG A O 1
ATOM 2147 N N . PRO A 1 273 ? 47.087 15.044 -61.922 1.00 55.12 273 PRO A N 1
ATOM 2148 C CA . PRO A 1 273 ? 47.458 14.962 -63.326 1.00 55.12 273 PRO A CA 1
ATOM 2149 C C . PRO A 1 273 ? 47.637 13.503 -63.762 1.00 55.12 273 PRO A C 1
ATOM 2151 O O . PRO A 1 273 ? 48.197 12.678 -63.042 1.00 55.12 273 PRO A O 1
ATOM 2154 N N . LEU A 1 274 ? 47.157 13.211 -64.969 1.00 54.00 274 LEU A N 1
ATOM 2155 C CA . LEU A 1 274 ? 47.436 11.988 -65.714 1.00 54.00 274 LEU A CA 1
ATOM 2156 C C . LEU A 1 274 ? 48.849 12.060 -66.307 1.00 54.00 274 LEU A C 1
ATOM 2158 O O . LEU A 1 274 ? 49.084 12.883 -67.194 1.00 54.00 274 LEU A O 1
ATOM 2162 N N . ARG A 1 275 ? 49.745 11.178 -65.859 1.00 54.91 275 ARG A N 1
ATOM 2163 C CA . ARG A 1 275 ? 50.631 10.351 -66.700 1.00 54.91 275 ARG A CA 1
ATOM 2164 C C . ARG A 1 275 ? 51.450 9.391 -65.852 1.00 54.91 275 ARG A C 1
ATOM 2166 O O . ARG A 1 275 ? 52.016 9.848 -64.839 1.00 54.91 275 ARG A O 1
#

Radius of gyration: 29.5 Å; Cα contacts (8 Å, |Δi|>4): 377; chains: 1; bounding box: 80×61×100 Å

Foldseek 3Di:
DDKDKDWDPDPPIWIWIKDWDDPDPVVSDIDIDDIDTAPADADWDQADLVRHGDPDTDWWWDWDDFPNWTKIKGKDKDKDWAWPPPPDPPPDDDCDPVNVVVPDPVPGDIFIKIWIWMWMWICDPNHIDYIDTAPGTQMGTPDDDDPLFKDWFWWFDPPPVWGKIKIWIWGFDDDPDDDPPDDRDIDTRFMWMDTPNHIYTDDPVNVVPDDDDGDGDPDTPDPPPPDCVVVVVVVVVPPPPDDDDDVVVVVVVVVVVVVVVVVVVVPPPDDDDDD

Secondary structure (DSSP, 8-state):
-EEEEEE-SSSSP-EEEEEEEES-SSS--EEEPPPEEE-S----EEE-TTSPEEEEEE---EEEEETTEEEEEEEEEEEEEE-TTTT--TTS----HHHHHHS-TTT---EEEEEEEEEEEEEETTEEPPPEE-BS-EEE-S----TTTEEEEEEE---TTS-EEEEEEEEEPPPSSS--TT---EEEEEEEEEETTEEEEEPTTTTTT------------------THHHHHHHHTTTS--SS-SHHHHHHHHHHHHHHHHHHHGGG-------

Sequence (275 aa):
MYDFLARTRSAPHSFYNRTLKIARQDIHEGIWRPRTKIEIDILTVETEQQGKRLDMTSTHLLSVMIGARLYLFIPHIVGKTSPPGTEKPADCEEVTFGDLAKINSGSAKSQKSWETTMGWTELAHGSWSLKRVATGSVKVVDYLPPLNEMRFKPQSHSDVSSPRAKLLITCWLPPVGRPKKRDLLKTKLGDIQLCIDQMAVLTQADVFELHTSIEVFQSTFQQLIITDQSAEDVRKGFEDDADDDIETALGQAIQDEIDKNDNKAIKAGGSRPLR

Nearest PDB structures (foldseek):
  1b66-assembly1_A  TM=4.650E-01  e=7.266E+00  Rattus rattus